Protein AF-A0A7X3UXI2-F1 (afdb_monomer)

Solvent-accessible surface area (backbone atoms only — not comparable to full-atom values): 13751 Å² total; per-residue (Å²): 138,83,83,78,77,75,80,80,61,87,69,58,57,60,60,49,36,47,66,56,34,46,65,53,50,50,50,55,56,52,50,47,54,62,58,50,69,76,72,61,100,66,85,92,47,71,69,58,54,51,34,55,50,35,48,48,46,23,64,46,46,31,59,48,27,19,36,46,11,31,36,38,27,70,73,56,35,98,37,77,65,29,51,54,50,36,50,52,52,17,49,56,51,17,52,49,20,28,44,26,52,40,45,49,29,27,51,45,49,43,54,58,44,56,75,62,46,79,86,37,50,57,51,39,70,54,47,48,70,23,63,69,18,42,50,51,40,40,53,48,27,71,77,51,66,54,101,58,70,40,86,50,63,71,44,54,69,23,44,48,61,34,49,45,42,19,65,60,37,32,45,56,35,47,22,52,46,7,37,50,27,9,52,43,16,29,50,52,37,60,67,38,66,87,47,56,74,69,58,32,52,52,53,54,47,49,54,52,51,51,50,48,51,50,31,53,52,34,36,61,73,39,32,26,60,61,47,32,75,74,74,63,44,80,46,62,8,56,55,16,28,50,57,28,53,52,51,64,49,53,52,40,52,53,50,50,50,54,42,51,46,72,75,77,106

Secondary structure (DSSP, 8-state):
---------TTHHHHHHHHHHHHHHHHHHHHHHHHHHTT------HHHHHHHHHHHHHHHHHHHHHHHHHHHHHHH-SSHHHHHHHHHHHHHHHHHHHHIIIIIHHHHHHHHHHTTGGGGTGGGTT-SSSHHHHHHHHHHHHHS--SS----TT-GGG--HHHHHHHHHHHHHHHHHHHHHHHHHHHHHHHTTTS-HHHHHHHHHHHHHHHHHHHHHHHHHH-SHHHHHHH-----HHHHHHGGGHHHHHHHHHHHHHHHHHHH-

Radius of gyration: 21.51 Å; Cα contacts (8 Å, |Δi|>4): 328; chains: 1; bounding box: 57×40×70 Å

Mean predicted aligned error: 7.29 Å

pLDDT: mean 85.07, std 14.16, range [36.97, 97.88]

Foldseek 3Di:
DDPPPPDDDPVPLVVQLCVLLVVLCCCQVVVVVVVVVVPDPDDDDPLVVVLVVLLSLLQSLLLSLLSVLLSLCVPVNPDPVSVVVSLVSLLVSLVSSLCSLQPVNQVSVQVVLVVVPPQCCQLQVLHGNHLNSLVSLLVQCVVPPDPAADPDSSHSNRHDSQLSLLSNQQSVLSSVSSSLSSNLSNLLNQLLVPPDPVVSSVSSCCLSVVLSVQLVVQLVVLRQVVCCVVPNDGHRSNCSRNVSVVSSVVSSVVSVVSSVVVVPD

Structure (mmCIF, N/CA/C/O backbone):
data_AF-A0A7X3UXI2-F1
#
_entry.id   AF-A0A7X3UXI2-F1
#
loop_
_atom_site.group_PDB
_atom_site.id
_atom_site.type_symbol
_atom_site.label_atom_id
_atom_site.label_alt_id
_atom_site.label_comp_id
_atom_site.label_asym_id
_atom_site.label_entity_id
_atom_site.label_seq_id
_atom_site.pdbx_PDB_ins_code
_atom_site.Cartn_x
_atom_site.Cartn_y
_atom_site.Cartn_z
_atom_site.occupancy
_atom_site.B_iso_or_equiv
_atom_site.auth_seq_id
_atom_site.auth_comp_id
_atom_site.auth_asym_id
_atom_site.auth_atom_id
_atom_site.pdbx_PDB_model_num
ATOM 1 N N . MET A 1 1 ? -21.577 16.225 40.337 1.00 40.44 1 MET A N 1
ATOM 2 C CA . MET A 1 1 ? -20.901 15.543 39.210 1.00 40.44 1 MET A CA 1
ATOM 3 C C . MET A 1 1 ? -19.834 16.469 38.650 1.00 40.44 1 MET A C 1
ATOM 5 O O . MET A 1 1 ? -20.157 17.416 37.950 1.00 40.44 1 MET A O 1
ATOM 9 N N . THR A 1 2 ? -18.577 16.261 39.030 1.00 36.97 2 THR A N 1
ATOM 10 C CA . THR A 1 2 ? -17.432 17.080 38.613 1.00 36.97 2 THR A CA 1
ATOM 11 C C . THR A 1 2 ? -16.745 16.420 37.423 1.00 36.97 2 THR A C 1
ATOM 13 O O . THR A 1 2 ? -16.020 15.435 37.559 1.00 36.97 2 THR A O 1
ATOM 16 N N . THR A 1 3 ? -16.989 16.958 36.231 1.00 44.91 3 THR A N 1
ATOM 17 C CA . THR A 1 3 ? -16.287 16.609 34.994 1.00 44.91 3 THR A CA 1
ATOM 18 C C . THR A 1 3 ? -14.834 17.05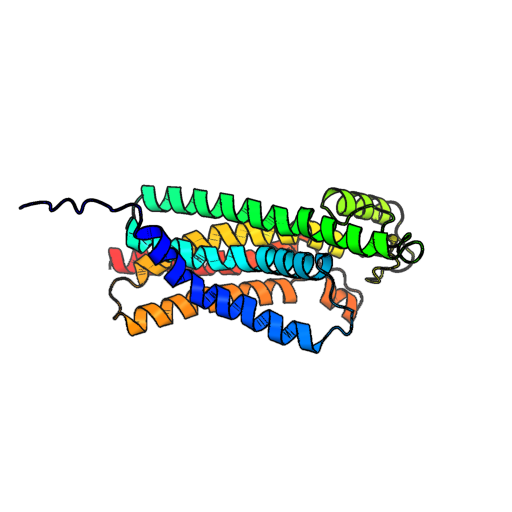7 35.127 1.00 44.91 3 THR A C 1
ATOM 20 O O . THR A 1 3 ? -14.477 18.204 34.868 1.00 44.91 3 THR A O 1
ATOM 23 N N . THR A 1 4 ? -13.972 16.152 35.581 1.00 44.91 4 THR A N 1
ATOM 24 C CA . THR A 1 4 ? -12.526 16.364 35.622 1.00 44.91 4 THR A CA 1
ATOM 25 C C . THR A 1 4 ? -12.009 16.440 34.186 1.00 44.91 4 THR A C 1
ATOM 27 O O . THR A 1 4 ? -11.717 15.431 33.544 1.00 44.91 4 THR A O 1
ATOM 30 N N . GLN A 1 5 ? -11.903 17.661 33.656 1.00 44.12 5 GLN A N 1
ATOM 31 C CA . GLN A 1 5 ? -11.180 17.941 32.421 1.00 44.12 5 GLN A CA 1
ATOM 32 C C . GLN A 1 5 ? -9.706 17.571 32.624 1.00 44.12 5 GLN A C 1
ATOM 34 O O . GLN A 1 5 ? -8.906 18.354 33.138 1.00 44.12 5 GLN A O 1
ATOM 39 N N . ARG A 1 6 ? -9.322 16.357 32.214 1.00 52.47 6 ARG A N 1
ATOM 40 C CA . ARG A 1 6 ? -7.911 15.995 32.051 1.00 52.47 6 ARG A CA 1
ATOM 41 C C . ARG A 1 6 ? -7.298 16.944 31.023 1.00 52.47 6 ARG A C 1
ATOM 43 O O . ARG A 1 6 ? -7.523 16.794 29.825 1.00 52.47 6 ARG A O 1
ATOM 50 N N . ARG A 1 7 ? -6.520 17.922 31.499 1.00 47.88 7 ARG A N 1
ATOM 51 C CA . ARG A 1 7 ? -5.650 18.751 30.657 1.00 47.88 7 ARG A CA 1
ATOM 52 C C . ARG A 1 7 ? -4.717 17.834 29.866 1.00 47.88 7 ARG A C 1
ATOM 54 O O . ARG A 1 7 ? -3.866 17.145 30.427 1.00 47.88 7 ARG A O 1
ATOM 61 N N . TRP A 1 8 ? -4.913 17.822 28.555 1.00 49.31 8 TRP A N 1
ATOM 62 C CA . TRP A 1 8 ? -4.122 17.069 27.593 1.00 49.31 8 TRP A CA 1
ATOM 63 C C . TRP A 1 8 ? -2.711 17.654 27.521 1.00 49.31 8 TRP A C 1
ATOM 65 O O . TRP A 1 8 ? -2.537 18.773 27.049 1.00 49.31 8 TRP A O 1
ATOM 75 N N . LYS A 1 9 ? -1.692 16.914 27.980 1.00 49.62 9 LYS A N 1
ATOM 76 C CA . LYS A 1 9 ? -0.294 17.281 27.713 1.00 49.62 9 LYS A CA 1
ATOM 77 C C . LYS A 1 9 ? 0.070 16.826 26.288 1.00 49.62 9 LYS A C 1
ATOM 79 O O . LYS A 1 9 ? 0.117 15.616 26.051 1.00 49.62 9 LYS A O 1
ATOM 84 N N . PRO A 1 10 ? 0.370 17.746 25.352 1.00 52.03 10 PRO A N 1
ATOM 85 C CA . PRO A 1 10 ? 0.654 17.434 23.947 1.00 52.03 10 PRO A CA 1
ATOM 86 C C . PRO A 1 10 ? 1.944 16.626 23.724 1.00 52.03 10 PRO A C 1
ATOM 88 O O . PRO A 1 10 ? 2.218 16.229 22.605 1.00 52.03 10 PRO A O 1
ATOM 91 N N . VAL A 1 11 ? 2.724 16.320 24.761 1.00 52.66 11 VAL A N 1
ATOM 92 C CA . VAL A 1 11 ? 3.953 15.509 24.646 1.00 52.66 11 VAL A CA 1
ATOM 93 C C . VAL A 1 11 ? 3.677 14.007 24.865 1.00 52.66 11 VAL A C 1
ATOM 95 O O . VAL A 1 11 ? 4.443 13.149 24.438 1.00 52.66 11 VAL A O 1
ATOM 98 N N . GLY A 1 12 ? 2.543 13.647 25.482 1.00 55.97 12 GLY A N 1
ATOM 99 C CA . GLY A 1 12 ? 2.255 12.257 25.865 1.00 55.97 12 GLY A CA 1
ATOM 100 C C . GLY A 1 12 ? 1.779 11.341 24.729 1.00 55.97 12 GLY A C 1
ATOM 101 O O . GLY A 1 12 ? 1.965 10.125 24.808 1.00 55.97 12 GLY A O 1
ATOM 102 N N . TRP A 1 13 ? 1.170 11.896 23.674 1.00 57.41 13 TRP A N 1
ATOM 103 C CA . TRP A 1 13 ? 0.584 11.100 22.586 1.00 57.41 13 TRP A CA 1
ATOM 104 C C . TRP A 1 13 ? 1.657 10.541 21.648 1.00 57.41 13 TRP A C 1
ATOM 106 O O . TRP A 1 13 ? 1.612 9.355 21.331 1.00 57.41 13 TRP A O 1
ATOM 116 N N . ALA A 1 14 ? 2.670 11.340 21.302 1.00 58.56 14 ALA A N 1
ATOM 117 C CA . ALA A 1 14 ? 3.776 10.908 20.452 1.00 58.56 14 ALA A CA 1
ATOM 118 C C . ALA A 1 14 ? 4.519 9.706 21.064 1.00 58.56 14 ALA A C 1
ATOM 120 O O . ALA A 1 14 ? 4.732 8.700 20.393 1.00 58.56 14 ALA A O 1
ATOM 121 N N . GLY A 1 15 ? 4.800 9.740 22.372 1.00 59.47 15 GLY A N 1
ATOM 122 C CA . GLY A 1 15 ? 5.430 8.620 23.082 1.00 59.47 15 GLY A CA 1
ATOM 123 C C . GLY A 1 15 ? 4.537 7.380 23.246 1.00 59.47 15 GLY A C 1
ATOM 124 O O . GLY A 1 15 ? 5.040 6.272 23.439 1.00 59.47 15 GLY A O 1
ATOM 125 N N . ALA A 1 16 ? 3.210 7.523 23.187 1.00 63.00 16 ALA A N 1
ATOM 126 C CA . ALA A 1 16 ? 2.284 6.389 23.172 1.00 63.00 16 ALA A CA 1
ATOM 127 C C . ALA A 1 16 ? 2.197 5.749 21.777 1.00 63.00 16 ALA A C 1
ATOM 129 O O . ALA A 1 16 ? 2.237 4.523 21.678 1.00 63.00 16 ALA A O 1
ATOM 130 N N . CYS A 1 17 ? 2.149 6.568 20.720 1.00 61.38 17 CYS A N 1
ATOM 131 C CA . CYS A 1 17 ? 2.245 6.116 19.333 1.00 61.38 17 CYS A CA 1
ATOM 132 C C . CYS A 1 17 ? 3.576 5.398 19.095 1.00 61.38 17 CYS A C 1
ATOM 134 O O . CYS A 1 17 ? 3.578 4.259 18.643 1.00 61.38 17 CYS A O 1
ATOM 136 N N . PHE A 1 18 ? 4.696 5.999 19.504 1.00 68.50 18 PHE A N 1
ATOM 137 C CA . PHE A 1 18 ? 6.023 5.406 19.346 1.00 68.50 18 PHE A CA 1
ATOM 138 C C . PHE A 1 18 ? 6.132 4.043 20.037 1.00 68.50 18 PHE A C 1
ATOM 140 O O . PHE A 1 18 ? 6.547 3.076 19.415 1.00 68.50 18 PHE A O 1
ATOM 147 N N . ARG A 1 19 ? 5.671 3.905 21.289 1.00 70.38 19 ARG A N 1
ATOM 148 C CA . ARG A 1 19 ? 5.674 2.605 21.991 1.00 70.38 19 ARG A CA 1
ATOM 149 C C . ARG A 1 19 ? 4.776 1.549 21.342 1.00 70.38 19 ARG A C 1
ATOM 151 O O . ARG A 1 19 ? 5.053 0.361 21.479 1.00 70.38 19 ARG A O 1
ATOM 158 N N . ALA A 1 20 ? 3.700 1.961 20.674 1.00 63.41 20 ALA A N 1
ATOM 159 C CA . ALA A 1 20 ? 2.826 1.052 19.939 1.00 63.41 20 ALA A CA 1
ATOM 160 C C . ALA A 1 20 ? 3.436 0.617 18.599 1.00 63.41 20 ALA A C 1
ATOM 162 O O . ALA A 1 20 ? 3.202 -0.512 18.184 1.00 63.41 20 ALA A O 1
ATOM 163 N N . VAL A 1 21 ? 4.217 1.494 17.964 1.00 67.31 21 VAL A N 1
ATOM 164 C CA . VAL A 1 21 ? 4.852 1.316 16.648 1.00 67.31 21 VAL A CA 1
ATOM 165 C C . VAL A 1 21 ? 6.216 0.619 16.756 1.00 67.31 21 VAL A C 1
ATOM 167 O O . VAL A 1 21 ? 6.563 -0.178 15.894 1.00 67.31 21 VAL A O 1
ATOM 170 N N . ALA A 1 22 ? 6.974 0.843 17.832 1.00 72.75 22 ALA A N 1
ATOM 171 C CA . ALA A 1 22 ? 8.336 0.330 18.009 1.00 72.75 22 ALA A CA 1
ATOM 172 C C . ALA A 1 22 ? 8.472 -1.202 17.874 1.00 72.75 22 ALA A C 1
ATOM 174 O O . ALA A 1 22 ? 9.408 -1.636 17.209 1.00 72.75 22 ALA A O 1
ATOM 175 N N . PRO A 1 23 ? 7.558 -2.043 1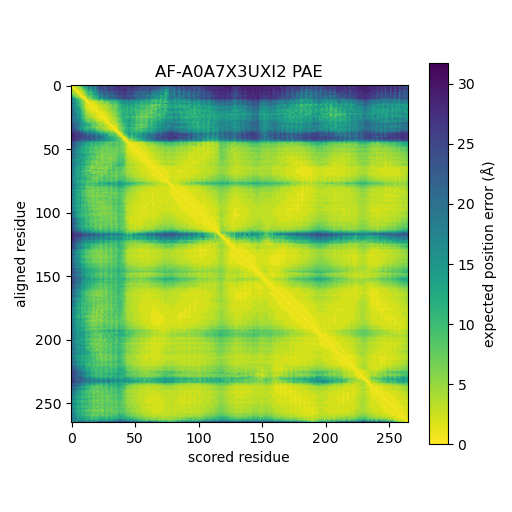8.408 1.00 68.19 23 PRO A N 1
ATOM 176 C CA . PRO A 1 23 ? 7.626 -3.488 18.186 1.00 68.19 23 PRO A CA 1
ATOM 177 C C . PRO A 1 23 ? 7.466 -3.875 16.711 1.00 68.19 23 PRO A C 1
ATOM 179 O O . PRO A 1 23 ? 8.069 -4.844 16.270 1.00 68.19 23 PRO A O 1
ATOM 182 N N . TRP A 1 24 ? 6.675 -3.111 15.954 1.00 65.75 24 TRP A N 1
ATOM 183 C CA . TRP A 1 24 ? 6.463 -3.336 14.523 1.00 65.75 24 TRP A CA 1
ATOM 184 C C . TRP A 1 24 ? 7.664 -2.889 13.709 1.00 65.75 24 TRP A C 1
ATOM 186 O O . TRP A 1 24 ? 8.103 -3.626 12.838 1.00 65.75 24 TRP A O 1
ATOM 196 N N . LEU A 1 25 ? 8.231 -1.725 14.037 1.00 69.88 25 LEU A N 1
ATOM 197 C CA . LEU A 1 25 ? 9.481 -1.260 13.441 1.00 69.88 25 LEU A CA 1
ATOM 198 C C . LEU A 1 25 ? 10.607 -2.269 13.672 1.00 69.88 25 LEU A C 1
ATOM 200 O O . LEU A 1 25 ? 11.274 -2.647 12.721 1.00 69.88 25 LEU A O 1
ATOM 204 N N . LEU A 1 26 ? 10.787 -2.757 14.903 1.00 69.56 26 LEU A N 1
ATOM 205 C CA . LEU A 1 26 ? 11.817 -3.753 15.214 1.00 69.56 26 LEU A CA 1
ATOM 206 C C . LEU A 1 26 ? 11.608 -5.068 14.457 1.00 69.56 26 LEU A C 1
ATOM 208 O O . LEU A 1 26 ? 12.575 -5.635 13.963 1.00 69.56 26 LEU A O 1
ATOM 212 N N . LEU A 1 27 ? 10.366 -5.542 14.347 1.00 65.88 27 LEU A N 1
ATOM 213 C CA . LEU A 1 27 ? 10.060 -6.791 13.649 1.00 65.88 27 LEU A CA 1
ATOM 214 C C . LEU A 1 27 ? 10.267 -6.660 12.135 1.00 65.88 27 LEU A C 1
ATOM 216 O O . LEU A 1 27 ? 10.853 -7.547 11.522 1.00 65.88 27 LEU A O 1
ATOM 220 N N . LEU A 1 28 ? 9.826 -5.550 11.544 1.00 66.00 28 LEU A N 1
ATOM 221 C CA . LEU A 1 28 ? 9.878 -5.338 10.099 1.00 66.00 28 LEU A CA 1
ATOM 222 C C . LEU A 1 28 ? 11.284 -4.941 9.625 1.00 66.00 28 LEU A C 1
ATOM 224 O O . LEU A 1 28 ? 11.803 -5.552 8.695 1.00 66.00 28 LEU A O 1
ATOM 228 N N . VAL A 1 29 ? 11.939 -3.999 10.311 1.00 65.88 29 VAL A N 1
ATOM 229 C CA . VAL A 1 29 ? 13.312 -3.571 9.989 1.00 65.88 29 VAL A CA 1
ATOM 230 C C . VAL A 1 29 ? 14.320 -4.655 10.381 1.00 65.88 29 VAL A C 1
ATOM 232 O O . VAL A 1 29 ? 15.190 -5.012 9.592 1.00 65.88 29 VAL A O 1
ATOM 235 N N . GLY A 1 30 ? 14.189 -5.237 11.579 1.00 60.81 30 GLY A N 1
ATOM 236 C CA . GLY A 1 30 ? 15.092 -6.293 12.046 1.00 60.81 30 GLY A CA 1
ATOM 237 C C . GLY A 1 30 ? 14.965 -7.587 11.239 1.00 60.81 30 GLY A C 1
ATOM 238 O O . GLY A 1 30 ? 15.977 -8.194 10.896 1.00 60.81 30 GLY A O 1
ATOM 239 N N . GLY A 1 31 ? 13.739 -7.987 10.881 1.00 60.28 31 GLY A N 1
ATOM 240 C CA . GLY A 1 31 ? 13.491 -9.184 10.075 1.00 60.28 31 GLY A CA 1
ATOM 241 C C . GLY A 1 31 ? 14.071 -9.089 8.660 1.00 60.28 31 GLY A C 1
ATOM 242 O O . GLY A 1 31 ? 14.706 -10.038 8.198 1.00 60.28 31 GLY A O 1
ATOM 243 N N . LYS A 1 32 ? 13.925 -7.938 7.984 1.00 62.44 32 LYS A N 1
ATOM 244 C CA . LYS A 1 32 ? 14.454 -7.741 6.623 1.00 62.44 32 LYS A CA 1
ATOM 245 C C . LYS A 1 32 ? 15.981 -7.642 6.581 1.00 62.44 32 LYS A C 1
ATOM 247 O O . LYS A 1 32 ? 16.577 -8.220 5.675 1.00 62.44 32 LYS A O 1
ATOM 252 N N . VAL A 1 33 ? 16.643 -7.006 7.552 1.00 59.47 33 VAL A N 1
ATOM 253 C CA . VAL A 1 33 ? 18.123 -6.975 7.607 1.00 59.47 33 VAL A CA 1
ATOM 254 C C . VAL A 1 33 ? 18.713 -8.388 7.693 1.00 59.47 33 VAL A C 1
ATOM 256 O O . VAL A 1 33 ? 19.660 -8.700 6.973 1.00 59.47 33 VAL A O 1
ATOM 259 N N . ILE A 1 34 ? 18.120 -9.268 8.507 1.00 58.62 34 ILE A N 1
ATOM 260 C CA . ILE A 1 34 ? 18.553 -10.671 8.620 1.00 58.62 34 ILE A CA 1
ATOM 261 C C . ILE A 1 34 ? 18.358 -11.409 7.288 1.00 58.62 34 ILE A C 1
ATOM 263 O O . ILE A 1 34 ? 19.243 -12.138 6.851 1.00 58.62 34 ILE A O 1
ATOM 267 N N . LEU A 1 35 ? 17.225 -11.193 6.614 1.00 55.47 35 LEU A N 1
ATOM 268 C CA . LEU A 1 35 ? 16.927 -11.830 5.328 1.00 55.47 35 LEU A CA 1
ATOM 269 C C . LEU A 1 35 ? 17.802 -11.303 4.179 1.00 55.47 35 LEU A C 1
ATOM 271 O O . LEU A 1 35 ? 18.208 -12.078 3.323 1.00 55.47 35 LEU A O 1
ATOM 275 N N . THR A 1 36 ? 18.123 -10.010 4.144 1.00 56.09 36 THR A N 1
ATOM 276 C CA . THR A 1 36 ? 18.854 -9.385 3.023 1.00 56.09 36 THR A CA 1
ATOM 277 C C . THR A 1 36 ? 20.365 -9.580 3.095 1.00 56.09 36 THR A C 1
ATOM 279 O O . THR A 1 36 ? 21.001 -9.718 2.047 1.00 56.09 36 THR A O 1
ATOM 282 N N . GLN A 1 37 ? 20.953 -9.668 4.296 1.00 53.19 37 GLN A N 1
ATOM 283 C CA . GLN A 1 37 ? 22.384 -9.970 4.442 1.00 53.19 37 GLN A CA 1
ATOM 284 C C . GLN A 1 37 ? 22.760 -11.371 3.949 1.00 53.19 37 GLN A C 1
ATOM 286 O O . GLN A 1 37 ? 23.896 -11.586 3.538 1.00 53.19 37 GLN A O 1
ATOM 291 N N . VAL A 1 38 ? 21.811 -12.307 3.928 1.00 51.94 38 VAL A N 1
ATOM 292 C CA . VAL A 1 38 ? 22.062 -13.681 3.476 1.00 51.94 38 VAL A CA 1
ATOM 293 C C . VAL A 1 38 ? 22.125 -13.788 1.937 1.00 51.94 38 VAL A C 1
ATOM 295 O O . VAL A 1 38 ? 22.660 -14.768 1.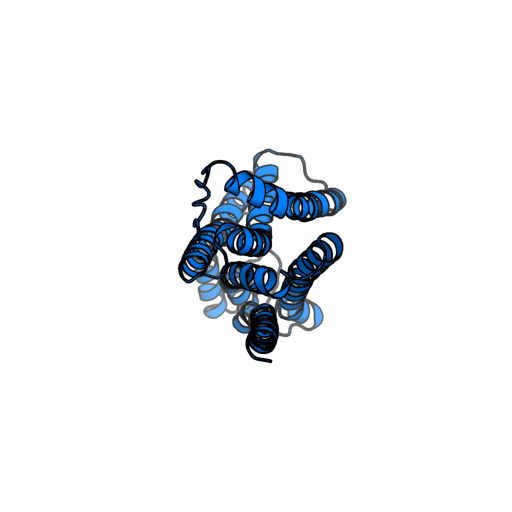430 1.00 51.94 38 VAL A O 1
ATOM 298 N N . TRP A 1 39 ? 21.650 -12.788 1.174 1.00 47.50 39 TRP A N 1
ATOM 299 C CA . TRP A 1 39 ? 21.343 -12.974 -0.259 1.00 47.50 39 TRP A CA 1
ATOM 300 C C . TRP A 1 39 ? 22.086 -12.079 -1.269 1.00 47.50 39 TRP A C 1
ATOM 302 O O . TRP A 1 39 ? 21.930 -12.312 -2.465 1.00 47.50 39 TRP A O 1
ATOM 312 N N . THR A 1 40 ? 22.907 -11.086 -0.881 1.00 49.22 40 THR A N 1
ATOM 313 C CA . THR A 1 40 ? 23.615 -10.251 -1.890 1.00 49.22 40 THR A CA 1
ATOM 314 C C . THR A 1 40 ? 25.092 -9.935 -1.576 1.00 49.22 40 THR A C 1
ATOM 316 O O . THR A 1 40 ? 25.369 -9.130 -0.686 1.00 49.22 40 THR A O 1
ATOM 319 N N . PRO A 1 41 ? 26.061 -10.456 -2.362 1.00 48.31 41 PRO A N 1
ATOM 320 C CA . PRO A 1 41 ? 27.499 -10.225 -2.184 1.00 48.31 41 PRO A CA 1
ATOM 321 C C . PRO A 1 41 ? 27.976 -8.968 -2.936 1.00 48.31 41 PRO A C 1
ATOM 323 O O . PRO A 1 41 ? 28.872 -9.017 -3.771 1.00 48.31 41 PRO A O 1
ATOM 326 N N . LEU A 1 42 ? 27.341 -7.823 -2.697 1.00 53.06 42 LEU A N 1
ATOM 327 C CA . LEU A 1 42 ? 27.713 -6.552 -3.335 1.00 53.06 42 LEU A CA 1
ATOM 328 C C . LEU A 1 42 ? 28.326 -5.609 -2.288 1.00 53.06 42 LEU A C 1
ATOM 330 O O . LEU A 1 42 ? 27.864 -5.578 -1.145 1.00 53.06 42 LEU A O 1
ATOM 334 N N . ALA A 1 43 ? 29.331 -4.822 -2.681 1.00 58.44 43 ALA A N 1
ATOM 335 C CA . ALA A 1 43 ? 30.057 -3.915 -1.790 1.00 58.44 43 ALA A CA 1
ATOM 336 C C . ALA A 1 43 ? 29.124 -2.893 -1.091 1.00 58.44 43 ALA A C 1
ATOM 338 O O . ALA A 1 43 ? 28.165 -2.405 -1.707 1.00 58.44 43 ALA A O 1
ATOM 339 N N . PRO A 1 44 ? 29.369 -2.563 0.190 1.00 64.12 44 PRO A N 1
ATOM 340 C CA . PRO A 1 44 ? 28.570 -1.586 0.922 1.00 64.12 44 PRO A CA 1
ATOM 341 C C . PRO A 1 44 ? 28.843 -0.163 0.406 1.00 64.12 44 PRO A C 1
ATOM 343 O O . PRO A 1 44 ? 29.984 0.290 0.382 1.00 64.12 44 PRO A O 1
ATOM 346 N N . SER A 1 45 ? 27.793 0.564 0.014 1.00 78.25 45 SER A N 1
ATOM 347 C CA . SER A 1 45 ? 27.852 1.997 -0.309 1.00 78.25 45 SER A CA 1
ATOM 348 C C . SER A 1 45 ? 26.691 2.738 0.356 1.00 78.25 45 SER A C 1
ATOM 350 O O . SER A 1 45 ? 25.616 2.164 0.554 1.00 78.25 45 SER A O 1
ATOM 352 N N . LEU A 1 46 ? 26.887 4.019 0.694 1.00 78.94 46 LEU A N 1
ATOM 353 C CA . LEU A 1 46 ? 25.856 4.842 1.344 1.00 78.94 46 LEU A CA 1
ATOM 354 C C . LEU A 1 46 ? 24.569 4.901 0.509 1.00 78.94 46 LEU A C 1
ATOM 356 O O . LEU A 1 46 ? 23.477 4.741 1.044 1.00 78.94 46 LEU A O 1
ATOM 360 N N . THR A 1 47 ? 24.691 5.066 -0.809 1.00 78.75 47 THR A N 1
ATOM 361 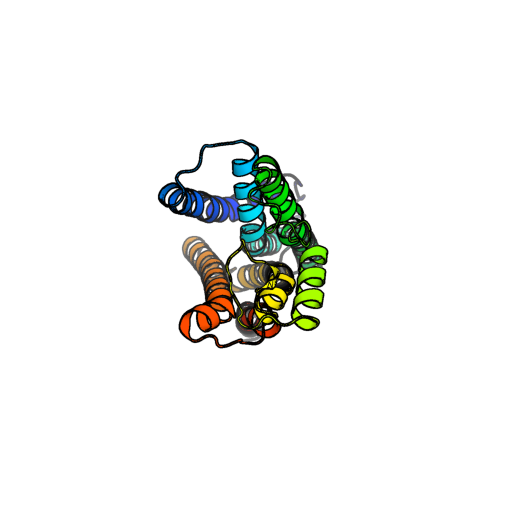C CA . THR A 1 47 ? 23.549 5.117 -1.734 1.00 78.75 47 THR A CA 1
ATOM 362 C C . THR A 1 47 ? 22.736 3.827 -1.715 1.00 78.75 47 THR A C 1
ATOM 364 O O . THR A 1 47 ? 21.510 3.870 -1.735 1.00 78.75 47 THR A O 1
ATOM 367 N N . ARG A 1 48 ? 23.401 2.671 -1.620 1.00 74.69 48 ARG A N 1
ATOM 368 C CA . ARG A 1 48 ? 22.726 1.373 -1.540 1.00 74.69 48 ARG A CA 1
ATOM 369 C C . ARG A 1 48 ? 22.036 1.163 -0.196 1.00 74.69 48 ARG A C 1
ATOM 371 O O . ARG A 1 48 ? 20.942 0.614 -0.154 1.00 74.69 48 ARG A O 1
ATOM 378 N N . TRP A 1 49 ? 22.657 1.617 0.889 1.00 78.31 49 TRP A N 1
ATOM 379 C CA . TRP A 1 49 ? 22.035 1.606 2.211 1.00 78.31 49 TRP A CA 1
ATOM 380 C C . TRP A 1 49 ? 20.781 2.493 2.248 1.00 78.31 49 TRP A C 1
ATOM 382 O O . TRP A 1 49 ? 19.744 2.069 2.749 1.00 78.31 49 TRP A O 1
ATOM 392 N N . LEU A 1 50 ? 20.844 3.682 1.638 1.00 79.44 50 LEU A N 1
ATOM 393 C CA . LEU A 1 50 ? 19.688 4.569 1.486 1.00 79.44 50 LEU A CA 1
ATOM 394 C C . LEU A 1 50 ? 18.580 3.938 0.636 1.00 79.44 50 LEU A C 1
ATOM 396 O O . LEU A 1 50 ? 17.424 4.012 1.034 1.00 79.44 50 LEU A O 1
ATOM 400 N N . TRP A 1 51 ? 18.918 3.301 -0.489 1.00 81.62 51 TRP A N 1
ATOM 401 C CA . TRP A 1 51 ? 17.947 2.583 -1.324 1.00 81.62 51 TRP A CA 1
ATOM 402 C C . TRP A 1 51 ? 17.190 1.517 -0.521 1.00 81.62 51 TRP A C 1
ATOM 404 O O . TRP A 1 51 ? 15.964 1.543 -0.491 1.00 81.62 51 TRP A O 1
ATOM 414 N N . LEU A 1 52 ? 17.912 0.665 0.223 1.00 79.00 52 LEU A N 1
ATOM 415 C CA . LEU A 1 52 ? 17.309 -0.368 1.076 1.00 79.00 52 LEU A CA 1
ATOM 416 C C . LEU A 1 52 ? 16.351 0.221 2.117 1.00 79.00 52 LEU A C 1
ATOM 418 O O . LEU A 1 52 ? 15.264 -0.310 2.315 1.00 79.00 52 LEU A O 1
ATOM 422 N N . ILE A 1 53 ? 16.728 1.332 2.756 1.00 81.94 53 ILE A N 1
ATOM 423 C CA . ILE A 1 53 ? 15.870 1.996 3.746 1.00 81.94 53 ILE A CA 1
ATOM 424 C C . ILE A 1 53 ? 14.628 2.596 3.113 1.00 81.94 53 ILE A C 1
ATOM 426 O O . ILE A 1 53 ? 13.565 2.552 3.724 1.00 81.94 53 ILE A O 1
ATOM 430 N N . VAL A 1 54 ? 14.752 3.210 1.938 1.00 86.06 54 VAL A N 1
ATOM 431 C CA . VAL A 1 54 ? 13.605 3.816 1.259 1.00 86.06 54 VAL A CA 1
ATOM 432 C C . VAL A 1 54 ? 12.617 2.731 0.842 1.00 86.06 54 VAL A C 1
ATOM 434 O O . VAL A 1 54 ? 11.436 2.878 1.146 1.00 86.06 54 VAL A O 1
ATOM 437 N N . ASP A 1 55 ? 13.101 1.640 0.247 1.00 82.88 55 ASP A N 1
ATOM 438 C CA . ASP A 1 55 ? 12.310 0.453 -0.099 1.00 82.88 55 ASP A CA 1
ATOM 439 C C . ASP A 1 55 ? 11.630 -0.159 1.148 1.00 82.88 55 ASP A C 1
ATOM 441 O O . ASP A 1 55 ? 10.416 -0.367 1.193 1.00 82.88 55 ASP A O 1
ATOM 445 N N . ASP A 1 56 ? 12.385 -0.339 2.238 1.00 82.88 56 ASP A N 1
ATOM 446 C CA . ASP A 1 56 ? 11.848 -0.777 3.533 1.00 82.88 56 ASP A CA 1
ATOM 447 C C . ASP A 1 56 ? 10.743 0.137 4.055 1.00 82.88 56 ASP A C 1
ATOM 449 O O . ASP A 1 56 ? 9.684 -0.316 4.491 1.00 82.88 56 ASP A O 1
ATOM 453 N N . LEU A 1 57 ? 10.994 1.442 4.051 1.00 85.50 57 LEU A N 1
ATOM 454 C CA . LEU A 1 57 ? 10.087 2.420 4.622 1.00 85.50 57 LEU A CA 1
ATOM 455 C C . LEU A 1 57 ? 8.807 2.527 3.789 1.00 85.50 57 LEU A C 1
ATOM 457 O O . LEU A 1 57 ? 7.717 2.588 4.364 1.00 85.50 57 LEU A O 1
ATOM 461 N N . ALA A 1 58 ? 8.932 2.502 2.461 1.00 87.00 58 ALA A N 1
ATOM 462 C CA . ALA A 1 58 ? 7.817 2.457 1.526 1.00 87.00 58 ALA A CA 1
ATOM 463 C C . ALA A 1 58 ? 6.879 1.287 1.844 1.00 87.00 58 ALA A C 1
ATOM 465 O O . ALA A 1 58 ? 5.675 1.505 2.019 1.00 87.00 58 ALA A O 1
ATOM 466 N N . LEU A 1 59 ? 7.443 0.089 2.031 1.00 85.12 59 LEU A N 1
ATOM 467 C CA . LEU A 1 59 ? 6.699 -1.124 2.355 1.00 85.12 59 LEU A CA 1
ATOM 468 C C . LEU A 1 59 ? 6.093 -1.089 3.763 1.00 85.12 59 LEU A C 1
ATOM 470 O O . LEU A 1 59 ? 4.945 -1.476 3.949 1.00 85.12 59 LEU A O 1
ATOM 474 N N . VAL A 1 60 ? 6.843 -0.644 4.772 1.00 86.56 60 VAL A N 1
ATOM 475 C CA . VAL A 1 60 ? 6.470 -0.785 6.191 1.00 86.56 60 VAL A CA 1
ATOM 476 C C . VAL A 1 60 ? 5.434 0.243 6.652 1.00 86.56 60 VAL A C 1
ATOM 478 O O . VAL A 1 60 ? 4.567 -0.082 7.471 1.00 86.56 60 VAL A O 1
ATOM 481 N N . LEU A 1 61 ? 5.489 1.478 6.146 1.00 88.81 61 LEU A N 1
ATOM 482 C CA . LEU A 1 61 ? 4.627 2.582 6.591 1.00 88.81 61 LEU A CA 1
ATOM 483 C C . LEU A 1 61 ? 3.114 2.246 6.585 1.00 88.81 61 LEU A C 1
ATOM 485 O O . LEU A 1 61 ? 2.455 2.490 7.605 1.00 88.81 61 LEU A O 1
ATOM 489 N N . PRO A 1 62 ? 2.550 1.631 5.527 1.00 86.75 62 PRO A N 1
ATOM 490 C CA . PRO A 1 62 ? 1.148 1.204 5.480 1.00 86.75 62 PRO A CA 1
ATOM 491 C C . PRO A 1 62 ? 0.736 0.224 6.590 1.00 86.75 62 PRO A C 1
ATOM 493 O O . PRO A 1 62 ? -0.417 0.220 7.025 1.00 86.75 62 PRO A O 1
ATOM 496 N N . PHE A 1 63 ? 1.664 -0.585 7.105 1.00 85.94 63 PHE A N 1
ATOM 497 C CA . PHE A 1 63 ? 1.400 -1.509 8.215 1.00 85.94 63 PHE A CA 1
ATOM 498 C C . PHE A 1 63 ? 1.439 -0.796 9.569 1.00 85.94 63 PHE A C 1
ATOM 500 O O . PHE A 1 63 ? 0.616 -1.066 10.448 1.00 85.94 63 PHE A O 1
ATOM 507 N N . LEU A 1 64 ? 2.340 0.178 9.733 1.00 89.25 64 LEU A N 1
ATOM 508 C CA . LEU A 1 64 ? 2.433 0.976 10.962 1.00 89.25 64 LEU A CA 1
ATOM 509 C C . LEU A 1 64 ? 1.178 1.821 11.211 1.00 89.25 64 LEU A C 1
ATOM 511 O O . LEU A 1 64 ? 0.846 2.114 12.365 1.00 89.25 64 LEU A O 1
ATOM 515 N N . LEU A 1 65 ? 0.445 2.171 10.153 1.00 93.06 65 LEU A N 1
ATOM 516 C CA . LEU A 1 65 ? -0.811 2.910 10.244 1.00 93.06 65 LEU A CA 1
ATOM 517 C C . LEU A 1 65 ? -1.870 2.201 11.102 1.00 93.06 65 LEU A C 1
ATOM 519 O O . LEU A 1 65 ? -2.633 2.876 11.795 1.00 93.06 65 LEU A O 1
ATOM 523 N N . PHE A 1 66 ? -1.855 0.869 11.191 1.00 93.69 66 PHE A N 1
ATOM 524 C CA . PHE A 1 66 ? -2.709 0.140 12.133 1.00 93.69 66 PHE A CA 1
ATOM 525 C C . PHE A 1 66 ? -2.421 0.522 13.595 1.00 93.69 66 PHE A C 1
ATOM 527 O O . PHE A 1 66 ? -3.334 0.806 14.377 1.00 93.69 66 PHE A O 1
ATOM 534 N N . ALA A 1 67 ? -1.142 0.601 13.973 1.00 90.50 67 ALA A N 1
ATOM 535 C CA . ALA A 1 67 ? -0.736 1.024 15.312 1.00 90.50 67 ALA A CA 1
ATOM 536 C C . ALA A 1 67 ? -1.096 2.495 15.584 1.00 90.50 67 ALA A C 1
ATOM 538 O O . ALA A 1 67 ? -1.495 2.829 16.704 1.00 90.50 67 ALA A O 1
ATOM 539 N N . VAL A 1 68 ? -1.034 3.355 14.561 1.00 90.94 68 VAL A N 1
ATOM 540 C CA . VAL A 1 68 ? -1.532 4.739 14.641 1.00 90.94 68 VAL A CA 1
ATOM 541 C C . VAL A 1 68 ? -3.030 4.750 14.948 1.00 90.94 68 VAL A C 1
ATOM 543 O O . VAL A 1 68 ? -3.448 5.423 15.889 1.00 90.94 68 VAL A O 1
ATOM 546 N N . GLY A 1 69 ? -3.832 3.946 14.246 1.00 94.25 69 GLY A N 1
ATOM 547 C CA . GLY A 1 69 ? -5.267 3.807 14.507 1.00 94.25 69 GLY A CA 1
ATOM 548 C C . GLY A 1 69 ? -5.574 3.371 15.943 1.00 94.25 69 GLY A C 1
ATOM 549 O O . GLY A 1 69 ? -6.418 3.966 16.619 1.00 94.25 69 GLY A O 1
ATOM 550 N N . LEU A 1 70 ? -4.822 2.389 16.455 1.00 92.81 70 LEU A N 1
ATOM 551 C CA . LEU A 1 70 ? -4.931 1.941 17.847 1.00 92.81 70 LEU A CA 1
ATOM 552 C C . LEU A 1 70 ? -4.626 3.056 18.854 1.00 92.81 70 LEU A C 1
ATOM 554 O O . LEU A 1 70 ? -5.299 3.172 19.884 1.00 92.81 70 LEU A O 1
ATOM 558 N N . ALA A 1 71 ? -3.587 3.848 18.585 1.00 90.06 71 ALA A N 1
ATOM 559 C CA . ALA A 1 71 ? -3.187 4.954 19.440 1.00 90.06 71 ALA A CA 1
ATOM 560 C C . ALA A 1 71 ? -4.223 6.085 19.412 1.00 90.06 71 ALA A C 1
ATOM 562 O O . ALA A 1 71 ? -4.597 6.587 20.472 1.00 90.06 71 ALA A O 1
ATOM 563 N N . LEU A 1 72 ? -4.751 6.423 18.232 1.00 91.56 72 LEU A N 1
ATOM 564 C CA . LEU A 1 72 ? -5.809 7.419 18.075 1.00 91.56 72 LEU A CA 1
ATOM 565 C C . LEU A 1 72 ? -7.068 7.027 18.845 1.00 91.56 72 LEU A C 1
ATOM 567 O O . LEU A 1 72 ? -7.590 7.858 19.578 1.00 91.56 72 LEU A O 1
ATOM 571 N N . GLY A 1 73 ? -7.506 5.769 18.777 1.00 91.31 73 GLY A N 1
ATOM 572 C CA . GLY A 1 73 ? -8.662 5.318 19.556 1.00 91.31 73 GLY A CA 1
ATOM 573 C C . GLY A 1 73 ? -8.432 5.352 21.068 1.00 91.31 73 GLY A C 1
ATOM 574 O O . GLY A 1 73 ? -9.347 5.643 21.833 1.00 91.31 73 GLY A O 1
ATOM 575 N N . ARG A 1 74 ? -7.194 5.130 21.526 1.00 88.81 74 ARG A N 1
ATOM 576 C CA . ARG A 1 74 ? -6.835 5.262 22.948 1.00 88.81 74 ARG A CA 1
ATOM 577 C C . ARG A 1 74 ? -6.824 6.717 23.422 1.00 88.81 74 ARG A C 1
ATOM 579 O O . ARG A 1 74 ? -7.190 6.983 24.563 1.00 88.81 74 ARG A O 1
ATOM 586 N N . VAL A 1 75 ? -6.323 7.626 22.590 1.00 87.69 75 VAL A N 1
ATOM 587 C CA . VAL A 1 75 ? -6.125 9.042 22.929 1.00 87.69 75 VAL A CA 1
ATOM 588 C C . VAL A 1 75 ? -7.422 9.819 22.708 1.00 87.69 75 VAL A C 1
ATOM 590 O O . VAL A 1 75 ? -7.911 10.474 23.608 1.00 87.69 75 VAL A O 1
ATOM 593 N N . LEU A 1 76 ? -8.026 9.738 21.532 1.00 88.31 76 LEU A N 1
ATOM 594 C CA . LEU A 1 76 ? -9.168 10.570 21.145 1.00 88.31 76 LEU A CA 1
ATOM 595 C C . LEU A 1 76 ? -10.529 9.886 21.356 1.00 88.31 76 LEU A C 1
ATOM 597 O O . LEU A 1 76 ? -11.567 10.493 21.071 1.00 88.31 76 LEU A O 1
ATOM 601 N N . GLY A 1 77 ? -10.529 8.635 21.828 1.00 89.00 77 GLY A N 1
ATOM 602 C CA . GLY A 1 77 ? -11.724 7.800 21.894 1.00 89.00 77 GLY A CA 1
ATOM 603 C C . GLY A 1 77 ? -12.311 7.510 20.508 1.00 89.00 77 GLY A C 1
ATOM 604 O O . GLY A 1 77 ? -11.690 7.758 19.473 1.00 89.00 77 GLY A O 1
ATOM 605 N N . HIS A 1 78 ? -13.551 7.025 20.483 1.00 87.19 78 HIS A N 1
ATOM 606 C CA . HIS A 1 78 ? -14.285 6.672 19.260 1.00 87.19 78 HIS A CA 1
ATOM 607 C C . HIS A 1 78 ? -15.207 7.808 18.825 1.00 87.19 78 HIS A C 1
ATOM 609 O O . HIS A 1 78 ? -16.426 7.673 18.773 1.00 87.19 78 HIS A O 1
ATOM 615 N N . SER A 1 79 ? -14.602 8.966 18.562 1.00 90.75 79 SER A N 1
ATOM 616 C CA . SER A 1 79 ? -15.299 10.192 18.166 1.00 90.75 79 SER A CA 1
ATOM 617 C C . SER A 1 79 ? -15.155 10.482 16.669 1.00 90.75 79 SER A C 1
ATOM 619 O O . SER A 1 79 ? -14.204 10.042 16.019 1.00 90.75 79 SER A O 1
ATOM 621 N N . ALA A 1 80 ? -16.045 11.317 16.119 1.00 91.19 80 ALA A N 1
ATOM 622 C CA . ALA A 1 80 ? -15.915 11.820 14.747 1.00 91.19 80 ALA A CA 1
ATOM 623 C C . ALA A 1 80 ? -14.570 12.535 14.513 1.00 91.19 80 ALA A C 1
ATOM 625 O O . ALA A 1 80 ? -14.019 12.497 13.415 1.00 91.19 80 ALA A O 1
ATOM 626 N N . ARG A 1 81 ? -14.008 13.158 15.559 1.00 91.12 81 ARG A N 1
ATOM 627 C CA . ARG A 1 81 ? -12.677 13.771 15.516 1.00 91.12 81 ARG A CA 1
ATOM 628 C C . ARG A 1 81 ? -11.577 12.725 15.332 1.00 91.12 81 ARG A C 1
ATOM 630 O O . ARG A 1 81 ? -10.708 12.933 14.493 1.00 91.12 81 ARG A O 1
ATOM 637 N N . ALA A 1 82 ? -11.619 11.616 16.073 1.00 91.00 82 ALA A N 1
ATOM 638 C CA . ALA A 1 82 ? -10.645 10.532 15.932 1.00 91.00 82 ALA A CA 1
ATOM 639 C C . ALA A 1 82 ? -10.656 9.946 14.515 1.00 91.00 82 ALA A C 1
ATOM 641 O O . ALA A 1 82 ? -9.597 9.744 13.930 1.00 91.00 82 ALA A O 1
ATOM 642 N N . PHE A 1 83 ? -11.847 9.765 13.941 1.00 93.88 83 PHE A N 1
ATOM 643 C CA . PHE A 1 83 ? -12.015 9.299 12.566 1.00 93.88 83 PHE A CA 1
ATOM 644 C C . PHE A 1 83 ? -11.410 10.267 11.536 1.00 93.88 83 PHE A C 1
ATOM 646 O O . PHE A 1 83 ? -10.637 9.844 10.682 1.00 93.88 83 PHE A O 1
ATOM 653 N N . ARG A 1 84 ? -11.678 11.578 11.646 1.00 94.94 84 ARG A N 1
ATOM 654 C CA . ARG A 1 84 ? -11.075 12.587 10.750 1.00 94.94 84 ARG A CA 1
ATOM 655 C C . ARG A 1 84 ? -9.549 12.611 10.846 1.00 94.94 84 ARG A C 1
ATOM 657 O O . ARG A 1 84 ? -8.876 12.659 9.823 1.00 94.94 84 ARG A O 1
ATOM 664 N N . VAL A 1 85 ? -9.006 12.556 12.066 1.00 93.62 85 VAL A N 1
ATOM 665 C CA . VAL A 1 85 ? -7.550 12.515 12.285 1.00 93.62 85 VAL A CA 1
ATOM 666 C C . VAL A 1 85 ? -6.952 11.221 11.731 1.00 93.62 85 VAL A C 1
ATOM 668 O O . VAL A 1 85 ? -5.879 11.268 11.139 1.00 93.62 85 VAL A O 1
ATOM 671 N N . ALA A 1 86 ? -7.646 10.088 11.873 1.00 93.94 86 ALA A N 1
ATOM 672 C CA . ALA A 1 86 ? -7.228 8.813 11.296 1.00 93.94 86 ALA A CA 1
ATOM 673 C C . ALA A 1 86 ? -7.168 8.880 9.768 1.00 93.94 86 ALA A C 1
ATOM 675 O O . ALA A 1 86 ? -6.149 8.499 9.204 1.00 93.94 86 ALA A O 1
ATOM 676 N N . ILE A 1 87 ? -8.195 9.427 9.106 1.00 95.62 87 ILE A N 1
ATOM 677 C CA . ILE A 1 87 ? -8.181 9.630 7.649 1.00 95.62 87 ILE A CA 1
ATOM 678 C C . ILE A 1 87 ? -7.010 10.519 7.244 1.00 95.62 87 ILE A C 1
ATOM 680 O O . ILE A 1 87 ? -6.250 10.139 6.362 1.00 95.62 87 ILE A O 1
ATOM 684 N N . PHE A 1 88 ? -6.840 11.673 7.894 1.00 96.00 88 PHE A N 1
ATOM 685 C CA . PHE A 1 88 ? -5.758 12.595 7.556 1.00 96.00 88 PHE A CA 1
ATOM 686 C C . PHE A 1 88 ? -4.385 11.929 7.707 1.00 96.00 88 PHE A C 1
ATOM 688 O O . PHE A 1 88 ? -3.600 11.929 6.766 1.00 96.00 88 PHE A O 1
ATOM 695 N N . ALA A 1 89 ? -4.123 11.286 8.850 1.00 92.31 89 ALA A N 1
ATOM 696 C CA . ALA A 1 89 ? -2.873 10.569 9.089 1.00 92.31 89 ALA A CA 1
ATOM 697 C C . ALA A 1 89 ? -2.662 9.429 8.080 1.00 92.31 89 ALA A C 1
ATOM 699 O O . ALA A 1 89 ? -1.560 9.268 7.561 1.00 92.31 89 ALA A O 1
ATOM 700 N N . GLY A 1 90 ? -3.722 8.672 7.778 1.00 94.62 90 GLY A N 1
ATOM 701 C CA . GLY A 1 90 ? -3.711 7.611 6.779 1.00 94.62 90 GLY A CA 1
ATOM 702 C C . GLY A 1 90 ? -3.321 8.140 5.408 1.00 94.62 90 GLY A C 1
ATOM 703 O O . GLY A 1 90 ? -2.359 7.652 4.828 1.00 94.62 90 GLY A O 1
ATOM 704 N N . VAL A 1 91 ? -4.004 9.176 4.921 1.00 96.75 91 VAL A N 1
ATOM 705 C CA . VAL A 1 91 ? -3.730 9.799 3.619 1.00 96.75 91 VAL A CA 1
ATOM 706 C C . VAL A 1 91 ? -2.312 10.364 3.570 1.00 96.75 91 VAL A C 1
ATOM 708 O O . VAL A 1 91 ? -1.582 10.056 2.636 1.00 96.75 91 VAL A O 1
ATOM 711 N N . SER A 1 92 ? -1.874 11.125 4.578 1.00 95.88 92 SER A N 1
ATOM 712 C CA . SER A 1 92 ? -0.530 11.720 4.591 1.00 95.88 92 SER A CA 1
ATOM 713 C C . SER A 1 92 ? 0.581 10.669 4.551 1.00 95.88 92 SER A C 1
ATOM 715 O O . SER A 1 92 ? 1.509 10.784 3.755 1.00 95.88 92 SER A O 1
ATOM 717 N N . VAL A 1 93 ? 0.486 9.624 5.378 1.00 93.12 93 VAL A N 1
ATOM 718 C CA . VAL A 1 93 ? 1.485 8.543 5.399 1.00 93.12 93 VAL A CA 1
ATOM 719 C C . VAL A 1 93 ? 1.418 7.699 4.127 1.00 93.12 93 VAL A C 1
ATOM 721 O O . VAL A 1 93 ? 2.451 7.238 3.654 1.00 93.12 93 VAL A O 1
ATOM 724 N N . SER A 1 94 ? 0.234 7.533 3.538 1.00 93.69 94 SER A N 1
ATOM 725 C CA . SER A 1 94 ? 0.061 6.783 2.290 1.00 93.69 94 SER A CA 1
ATOM 726 C C . SER A 1 94 ? 0.609 7.541 1.081 1.00 93.69 94 SER A C 1
ATOM 728 O O . SER A 1 94 ? 1.238 6.930 0.227 1.00 93.69 94 SER A O 1
ATOM 730 N N . ILE A 1 95 ? 0.468 8.873 1.042 1.00 96.38 95 ILE A N 1
ATOM 731 C CA . ILE A 1 95 ? 1.142 9.728 0.051 1.00 96.38 95 ILE A CA 1
ATOM 732 C C . ILE A 1 95 ? 2.658 9.603 0.201 1.00 96.38 95 ILE A C 1
ATOM 734 O O . ILE A 1 95 ? 3.354 9.470 -0.802 1.00 96.38 95 ILE A O 1
ATOM 738 N N . LEU A 1 96 ? 3.174 9.613 1.435 1.00 95.38 96 LEU A N 1
ATOM 739 C CA . LEU A 1 96 ? 4.604 9.446 1.688 1.00 95.38 96 LEU A CA 1
ATOM 740 C C . LEU A 1 96 ? 5.096 8.066 1.235 1.00 95.38 96 LEU A C 1
ATOM 742 O O . LEU A 1 96 ? 6.068 7.999 0.496 1.00 95.38 96 LEU A O 1
ATOM 746 N N . SER A 1 97 ? 4.411 6.989 1.626 1.00 94.06 97 SER A N 1
ATOM 747 C CA . SER A 1 97 ? 4.721 5.614 1.208 1.00 94.06 97 SER A CA 1
ATOM 748 C C . SER A 1 97 ? 4.710 5.480 -0.318 1.00 94.06 97 SER A C 1
ATOM 750 O O . SER A 1 97 ? 5.708 5.046 -0.882 1.00 94.06 97 SER A O 1
ATOM 752 N N . TYR A 1 98 ? 3.668 5.976 -0.992 1.00 96.19 98 TYR A N 1
ATOM 753 C CA . TYR A 1 98 ? 3.609 6.019 -2.455 1.00 96.19 98 TYR A CA 1
ATOM 754 C C . TYR A 1 98 ? 4.756 6.829 -3.068 1.00 96.19 98 TYR A C 1
ATOM 756 O O . TYR A 1 98 ? 5.347 6.414 -4.055 1.00 96.19 98 TYR A O 1
ATOM 764 N N . SER A 1 99 ? 5.088 7.990 -2.500 1.00 96.88 99 SER A N 1
ATOM 765 C CA . SER A 1 99 ? 6.179 8.832 -3.009 1.00 96.88 99 SER A CA 1
ATOM 766 C C . SER A 1 99 ? 7.530 8.133 -2.881 1.00 96.88 99 SER A C 1
ATOM 768 O O . SER A 1 99 ? 8.356 8.221 -3.788 1.00 96.88 99 SER A O 1
ATOM 770 N N . LEU A 1 100 ? 7.747 7.428 -1.769 1.00 94.19 100 LEU A N 1
ATOM 771 C CA . LEU A 1 100 ? 8.956 6.646 -1.549 1.00 94.19 100 LEU A CA 1
ATOM 772 C C . LEU A 1 100 ? 9.055 5.502 -2.565 1.00 94.19 100 LEU A C 1
ATOM 774 O O . LEU A 1 100 ? 10.075 5.416 -3.234 1.00 94.19 100 LEU A O 1
ATOM 778 N N . ASP A 1 101 ? 7.987 4.719 -2.734 1.00 93.19 101 ASP A N 1
ATOM 779 C CA . ASP A 1 101 ? 7.931 3.542 -3.618 1.00 93.19 101 ASP A CA 1
ATOM 780 C C . ASP A 1 101 ? 7.972 3.907 -5.112 1.00 93.19 101 ASP A C 1
ATOM 782 O O . ASP A 1 101 ? 8.708 3.335 -5.898 1.00 93.19 101 ASP A O 1
ATOM 786 N N . ALA A 1 102 ? 7.188 4.901 -5.537 1.00 95.19 102 ALA A N 1
ATOM 787 C CA . ALA A 1 102 ? 6.998 5.201 -6.956 1.00 95.19 102 ALA A CA 1
ATOM 788 C C . ALA A 1 102 ? 8.011 6.213 -7.518 1.00 95.19 102 ALA A C 1
ATOM 790 O O . ALA A 1 102 ? 8.142 6.339 -8.736 1.00 95.19 102 ALA A O 1
ATOM 791 N N . TRP A 1 103 ? 8.701 6.981 -6.668 1.00 95.88 103 TRP A N 1
ATOM 792 C CA . TRP A 1 103 ? 9.574 8.070 -7.128 1.00 95.88 103 TRP A CA 1
ATOM 793 C C . TRP A 1 103 ? 10.966 8.037 -6.514 1.00 95.88 103 TRP A C 1
ATOM 795 O O . TRP A 1 103 ? 11.953 8.121 -7.245 1.00 95.88 103 TRP A O 1
ATOM 805 N N . VAL A 1 104 ? 11.064 7.947 -5.186 1.00 94.50 104 VAL A N 1
ATOM 806 C CA . VAL A 1 104 ? 12.361 8.053 -4.503 1.00 94.50 104 VAL A CA 1
ATOM 807 C C . VAL A 1 104 ? 13.186 6.784 -4.692 1.00 94.50 104 VAL A C 1
ATOM 809 O O . VAL A 1 104 ? 14.348 6.888 -5.076 1.00 94.50 104 VAL A O 1
ATOM 812 N N . GLU A 1 105 ? 12.601 5.609 -4.463 1.00 92.19 105 GLU A N 1
ATOM 813 C CA . GLU A 1 105 ? 13.259 4.307 -4.613 1.00 92.19 105 GLU A CA 1
ATOM 814 C C . GLU A 1 105 ? 13.779 4.098 -6.049 1.00 92.19 105 GLU A C 1
ATOM 816 O O . GLU A 1 105 ? 15.004 3.965 -6.192 1.00 92.19 105 GLU A O 1
ATOM 821 N N . PRO A 1 106 ? 12.963 4.283 -7.112 1.00 90.88 106 PRO A N 1
ATOM 822 C CA . PRO A 1 106 ? 13.442 4.169 -8.488 1.00 90.88 106 PRO A CA 1
ATOM 823 C C . PRO A 1 106 ? 14.501 5.221 -8.827 1.00 90.88 106 PRO A C 1
ATOM 825 O O . PRO A 1 106 ? 15.443 4.956 -9.571 1.00 90.88 106 PRO A O 1
ATOM 828 N N . GLY A 1 107 ? 14.374 6.436 -8.279 1.00 91.75 107 GLY A N 1
ATOM 829 C CA . GLY A 1 107 ? 15.336 7.517 -8.493 1.00 91.75 107 GLY A CA 1
ATOM 830 C C . GLY A 1 107 ? 16.707 7.243 -7.870 1.00 91.75 107 GLY A C 1
ATOM 831 O O . GLY A 1 107 ? 17.730 7.656 -8.420 1.00 91.75 107 GLY A O 1
ATOM 832 N N . ILE A 1 108 ? 16.755 6.547 -6.731 1.00 88.12 108 ILE A N 1
ATOM 833 C CA . ILE A 1 108 ? 18.015 6.106 -6.127 1.00 88.12 108 ILE A CA 1
ATOM 834 C C . ILE A 1 108 ? 18.586 4.923 -6.916 1.00 88.12 108 ILE A C 1
ATOM 836 O O . ILE A 1 108 ? 19.787 4.928 -7.199 1.00 88.12 108 ILE A O 1
ATOM 840 N N . GLU A 1 109 ? 17.753 3.954 -7.308 1.00 87.50 109 GLU A N 1
ATOM 841 C CA . GLU A 1 109 ? 18.176 2.808 -8.123 1.00 87.50 109 GLU A CA 1
ATOM 842 C C . GLU A 1 109 ? 18.818 3.270 -9.441 1.00 87.50 109 GLU A C 1
ATOM 844 O O . GLU A 1 109 ? 19.929 2.856 -9.773 1.00 87.50 109 GLU A O 1
ATOM 849 N N . ASP A 1 110 ? 18.193 4.216 -10.144 1.00 87.50 110 ASP A N 1
ATOM 850 C CA . ASP A 1 110 ? 18.708 4.768 -11.400 1.00 87.50 110 ASP A CA 1
ATOM 851 C C . ASP A 1 110 ? 20.076 5.448 -11.230 1.00 87.50 110 ASP A C 1
ATOM 853 O O . ASP A 1 110 ? 20.968 5.271 -12.058 1.00 87.50 110 ASP A O 1
ATOM 857 N N . ARG A 1 111 ? 20.315 6.145 -10.109 1.00 87.25 111 ARG A N 1
ATOM 858 C CA . ARG A 1 111 ? 21.643 6.707 -9.791 1.00 87.25 111 ARG A CA 1
ATOM 859 C C . ARG A 1 111 ? 22.688 5.619 -9.542 1.00 87.25 111 ARG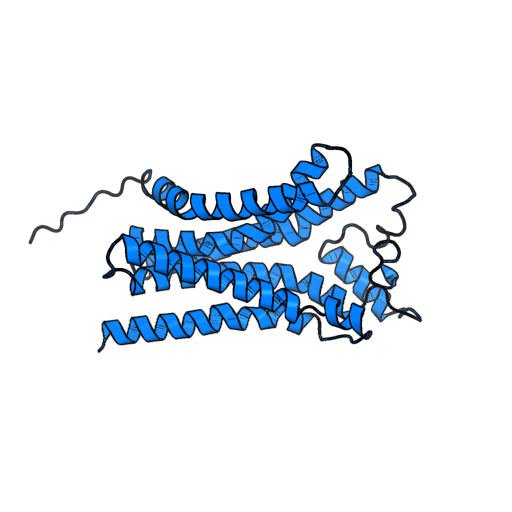 A C 1
ATOM 861 O O . ARG A 1 111 ? 23.841 5.784 -9.942 1.00 87.25 111 ARG A O 1
ATOM 868 N N . ILE A 1 112 ? 22.302 4.518 -8.894 1.00 84.06 112 ILE A N 1
ATOM 869 C CA . ILE A 1 112 ? 23.181 3.358 -8.685 1.00 84.06 112 ILE A CA 1
ATOM 870 C C . ILE A 1 112 ? 23.525 2.711 -10.032 1.00 84.06 112 ILE A C 1
ATOM 872 O O . ILE A 1 112 ? 24.688 2.382 -10.267 1.00 84.06 112 ILE A O 1
ATOM 876 N N . LEU A 1 113 ? 22.545 2.551 -10.924 1.00 83.25 113 LEU A N 1
ATOM 877 C CA . LEU A 1 113 ? 22.740 1.981 -12.260 1.00 83.25 113 LEU A CA 1
ATOM 878 C C . LEU A 1 113 ? 23.556 2.905 -13.169 1.00 83.25 113 LEU A C 1
ATOM 880 O O . LEU A 1 113 ? 24.420 2.426 -13.904 1.00 83.25 113 LEU A O 1
ATOM 884 N N . ALA A 1 114 ? 23.347 4.221 -13.090 1.00 83.00 114 ALA A N 1
ATOM 885 C CA . ALA A 1 114 ? 24.108 5.215 -13.841 1.00 83.00 114 ALA A CA 1
ATOM 886 C C . ALA A 1 114 ? 25.600 5.195 -13.487 1.00 83.00 114 ALA A C 1
ATOM 888 O O . ALA A 1 114 ? 26.442 5.317 -14.376 1.00 83.00 114 ALA A O 1
ATOM 889 N N . ALA A 1 115 ? 25.933 4.966 -12.214 1.00 82.81 115 ALA A N 1
ATOM 890 C CA . ALA A 1 115 ? 27.315 4.828 -11.761 1.00 82.81 115 ALA A CA 1
ATOM 891 C C . ALA A 1 115 ? 28.029 3.580 -12.325 1.00 82.81 115 ALA A C 1
ATOM 893 O O . ALA A 1 115 ? 29.254 3.518 -12.278 1.00 82.81 115 ALA A O 1
ATOM 894 N N . ARG A 1 116 ? 27.290 2.602 -12.874 1.00 78.31 116 ARG A N 1
ATOM 895 C CA . ARG A 1 116 ? 27.839 1.395 -13.525 1.00 78.31 116 ARG A CA 1
ATOM 896 C C . ARG A 1 116 ? 28.106 1.572 -15.028 1.00 78.31 116 ARG A C 1
ATOM 898 O O . ARG A 1 116 ? 28.624 0.664 -15.664 1.00 78.31 116 ARG A O 1
ATOM 905 N N . GLY A 1 117 ? 27.803 2.739 -15.600 1.00 73.50 117 GLY A N 1
ATOM 906 C CA . GLY A 1 117 ? 28.225 3.102 -16.956 1.00 73.50 117 GLY A CA 1
ATOM 907 C C . GLY A 1 117 ? 27.455 2.405 -18.086 1.00 73.50 117 GLY A C 1
ATOM 908 O O . GLY A 1 117 ? 26.225 2.340 -18.066 1.00 73.50 117 GLY A O 1
ATOM 909 N N . ALA A 1 118 ? 28.185 1.968 -19.119 1.00 62.16 118 ALA A N 1
ATOM 910 C CA . ALA A 1 118 ? 27.627 1.514 -20.398 1.00 62.16 118 ALA A CA 1
ATOM 911 C C . ALA A 1 118 ? 26.823 0.202 -20.311 1.00 62.16 118 ALA A C 1
ATOM 913 O O . ALA A 1 118 ? 25.923 -0.017 -21.117 1.00 62.16 118 ALA A O 1
ATOM 914 N N . GLU A 1 119 ? 27.086 -0.631 -19.303 1.00 62.03 119 GLU A N 1
ATOM 915 C CA . GLU A 1 119 ? 26.418 -1.927 -19.098 1.00 62.03 119 GLU A CA 1
ATOM 916 C C . GLU A 1 119 ? 24.928 -1.799 -18.732 1.00 62.03 119 GLU A C 1
ATOM 918 O O . GLU A 1 119 ? 24.189 -2.777 -18.800 1.00 62.03 119 GLU A O 1
ATOM 923 N N . THR A 1 120 ? 24.465 -0.601 -18.351 1.00 70.38 120 THR A N 1
ATOM 924 C CA . THR A 1 120 ? 23.080 -0.353 -17.907 1.00 70.38 120 THR A CA 1
ATOM 925 C C . THR A 1 120 ? 22.280 0.546 -18.851 1.00 70.38 120 THR A C 1
ATOM 927 O O . THR A 1 120 ? 21.213 1.040 -18.479 1.00 70.38 120 THR A O 1
ATOM 930 N N . ILE A 1 121 ? 22.797 0.824 -20.056 1.00 72.06 121 ILE A N 1
ATOM 931 C CA . ILE A 1 121 ? 22.138 1.723 -21.019 1.00 72.06 121 ILE A CA 1
ATOM 932 C C . ILE A 1 121 ? 20.774 1.161 -21.425 1.00 72.06 121 ILE A C 1
ATOM 934 O O . ILE A 1 121 ? 19.773 1.872 -21.328 1.00 72.06 121 ILE A O 1
ATOM 938 N N . ASP A 1 122 ? 20.715 -0.121 -21.788 1.00 73.56 122 ASP A N 1
ATOM 939 C CA . ASP A 1 122 ? 19.458 -0.762 -22.185 1.00 73.56 122 ASP A CA 1
ATOM 940 C C . ASP A 1 122 ? 18.460 -0.818 -21.027 1.00 73.56 122 ASP A C 1
ATOM 942 O O . ASP A 1 122 ? 17.284 -0.517 -21.214 1.00 73.56 122 ASP A O 1
ATOM 946 N N . THR A 1 123 ? 18.933 -1.062 -19.801 1.00 75.00 123 THR A N 1
ATOM 947 C CA . THR A 1 123 ? 18.119 -1.067 -18.571 1.00 75.00 123 THR A CA 1
ATOM 948 C C . THR A 1 123 ? 17.432 0.281 -18.313 1.00 75.00 123 THR A C 1
ATOM 950 O O . THR A 1 123 ? 16.366 0.328 -17.701 1.00 75.00 123 THR A O 1
ATOM 953 N N . ARG A 1 124 ? 18.034 1.384 -18.783 1.00 81.50 124 ARG A N 1
ATOM 954 C CA . ARG A 1 124 ? 17.564 2.767 -18.595 1.00 81.50 124 ARG A CA 1
ATOM 955 C C . ARG A 1 124 ? 16.911 3.364 -19.844 1.00 81.50 124 ARG A C 1
ATOM 957 O O . ARG A 1 124 ? 16.637 4.563 -19.870 1.00 81.50 124 ARG A O 1
ATOM 964 N N . ARG A 1 125 ? 16.611 2.554 -20.866 1.00 86.81 125 ARG A N 1
ATOM 965 C CA . ARG A 1 125 ? 16.041 3.007 -22.150 1.00 86.81 125 ARG A CA 1
ATOM 966 C C . ARG A 1 125 ? 14.786 3.875 -22.006 1.00 86.81 125 ARG A C 1
ATOM 968 O O . ARG A 1 125 ? 14.615 4.831 -22.757 1.00 86.81 125 ARG A O 1
ATOM 975 N N . PHE A 1 126 ? 13.922 3.564 -21.042 1.00 91.38 126 PHE A N 1
ATOM 976 C CA . PHE A 1 126 ? 12.677 4.305 -20.786 1.00 91.38 126 PHE A CA 1
ATOM 977 C C . PHE A 1 126 ? 12.806 5.354 -19.665 1.00 91.38 126 PHE A C 1
ATOM 979 O O . PHE A 1 126 ? 11.811 5.950 -19.248 1.00 91.38 126 PHE A O 1
ATOM 986 N N . GLY A 1 127 ? 14.036 5.616 -19.213 1.00 89.62 127 GLY A N 1
ATOM 987 C CA . GLY A 1 127 ? 14.354 6.441 -18.052 1.00 89.62 127 GLY A CA 1
ATOM 988 C C . GLY A 1 127 ? 14.173 5.700 -16.726 1.00 89.62 127 GLY A C 1
ATOM 989 O O . GLY A 1 127 ? 14.012 4.481 -16.683 1.00 89.62 127 GLY A O 1
ATOM 990 N N . THR A 1 128 ? 14.190 6.461 -15.633 1.00 91.50 128 THR A N 1
ATOM 991 C CA . THR A 1 128 ? 13.927 5.977 -14.272 1.00 91.50 128 THR A CA 1
ATOM 992 C C . THR A 1 128 ? 12.574 5.251 -14.205 1.00 91.50 128 THR A C 1
ATOM 994 O O . THR A 1 128 ? 11.586 5.769 -14.736 1.00 91.50 128 THR A O 1
ATOM 997 N N . GLN A 1 129 ? 12.488 4.110 -13.501 1.00 91.44 129 GLN A N 1
ATOM 998 C CA . GLN A 1 129 ? 11.263 3.291 -13.350 1.00 91.44 129 GLN A CA 1
ATOM 999 C C . GLN A 1 129 ? 10.175 3.921 -12.451 1.00 91.44 129 GLN A C 1
ATOM 1001 O O . GLN A 1 129 ? 9.503 3.257 -11.674 1.00 91.44 129 GLN A O 1
ATOM 1006 N N . THR A 1 130 ? 9.973 5.226 -12.587 1.00 95.62 130 THR A N 1
ATOM 1007 C CA . THR A 1 130 ? 8.828 5.959 -12.038 1.00 95.62 130 THR A CA 1
ATOM 1008 C C . THR A 1 130 ? 7.553 5.650 -12.835 1.00 95.62 130 THR A C 1
ATOM 1010 O O . THR A 1 130 ? 7.653 5.127 -13.952 1.00 95.62 130 THR A O 1
ATOM 1013 N N . PRO A 1 131 ? 6.349 6.041 -12.363 1.00 97.00 131 PRO A N 1
ATOM 1014 C CA . PRO A 1 131 ? 5.110 5.904 -13.129 1.00 97.00 131 PRO A CA 1
ATOM 1015 C C . PRO A 1 131 ? 5.217 6.398 -14.576 1.00 97.00 131 PRO A C 1
ATOM 1017 O O . PRO A 1 131 ? 4.708 5.754 -15.488 1.00 97.00 131 PRO A O 1
ATOM 1020 N N . VAL A 1 132 ? 5.934 7.501 -14.809 1.00 96.75 132 VAL A N 1
ATOM 1021 C CA . VAL A 1 132 ? 6.141 8.057 -16.154 1.00 96.75 132 VAL A CA 1
ATOM 1022 C C . VAL A 1 132 ? 7.000 7.131 -17.020 1.00 96.75 132 VAL A C 1
ATOM 1024 O O . VAL A 1 132 ? 6.660 6.892 -18.176 1.00 96.75 132 VAL A O 1
ATOM 1027 N N . GLY A 1 133 ? 8.094 6.590 -16.477 1.00 95.50 133 GLY A N 1
ATOM 1028 C CA . GLY A 1 133 ? 8.957 5.645 -17.195 1.00 95.50 133 GLY A CA 1
ATOM 1029 C C . GLY A 1 133 ? 8.248 4.323 -17.494 1.00 95.50 133 GLY A C 1
ATOM 1030 O O . GLY A 1 133 ? 8.335 3.808 -18.608 1.00 95.50 133 GLY A O 1
ATOM 1031 N N . ILE A 1 134 ? 7.467 3.815 -16.534 1.00 96.19 134 ILE A N 1
ATOM 1032 C CA . ILE A 1 134 ? 6.657 2.600 -16.700 1.00 96.19 134 ILE A CA 1
ATOM 1033 C C . ILE A 1 134 ? 5.600 2.799 -17.789 1.00 96.19 134 ILE A C 1
ATOM 1035 O O . ILE A 1 134 ? 5.440 1.923 -18.633 1.00 96.19 134 ILE A O 1
ATOM 1039 N N . LEU A 1 135 ? 4.911 3.945 -17.813 1.00 97.44 135 LEU A N 1
ATOM 1040 C CA . LEU A 1 135 ? 3.926 4.262 -18.853 1.00 97.44 135 LEU A CA 1
ATOM 1041 C C . LEU A 1 135 ? 4.561 4.358 -20.245 1.00 97.44 135 LEU A C 1
ATOM 1043 O O . LEU A 1 135 ? 3.989 3.845 -21.199 1.00 97.44 135 LEU A O 1
ATOM 1047 N N . ARG A 1 136 ? 5.755 4.953 -20.365 1.00 97.25 136 ARG A N 1
ATOM 1048 C CA . ARG A 1 136 ? 6.508 4.982 -21.634 1.00 97.25 136 ARG A CA 1
ATOM 1049 C C . ARG A 1 136 ? 6.896 3.584 -22.105 1.00 97.25 136 ARG A C 1
ATOM 1051 O O . ARG A 1 136 ? 6.780 3.294 -23.289 1.00 97.25 136 ARG A O 1
ATOM 1058 N N . ASN A 1 137 ? 7.350 2.725 -21.191 1.00 96.12 137 ASN A N 1
ATOM 1059 C CA . ASN A 1 137 ? 7.656 1.337 -21.530 1.00 96.12 137 ASN A CA 1
ATOM 1060 C C . ASN A 1 137 ? 6.386 0.587 -21.957 1.00 96.12 137 ASN A C 1
ATOM 1062 O O . ASN A 1 137 ? 6.372 -0.090 -22.978 1.00 96.12 137 ASN A O 1
ATOM 1066 N N . LEU A 1 138 ? 5.291 0.762 -21.215 1.00 96.62 138 LEU A N 1
ATOM 1067 C CA . LEU A 1 138 ? 4.007 0.146 -21.530 1.00 96.62 138 LEU A CA 1
ATOM 1068 C C . LEU A 1 138 ? 3.523 0.533 -22.934 1.00 96.62 138 LEU A C 1
ATOM 1070 O O . LEU A 1 138 ? 3.184 -0.354 -23.712 1.00 96.62 138 LEU A O 1
ATOM 1074 N N . ASP A 1 139 ? 3.548 1.825 -23.263 1.00 97.75 139 ASP A N 1
ATOM 1075 C CA . ASP A 1 1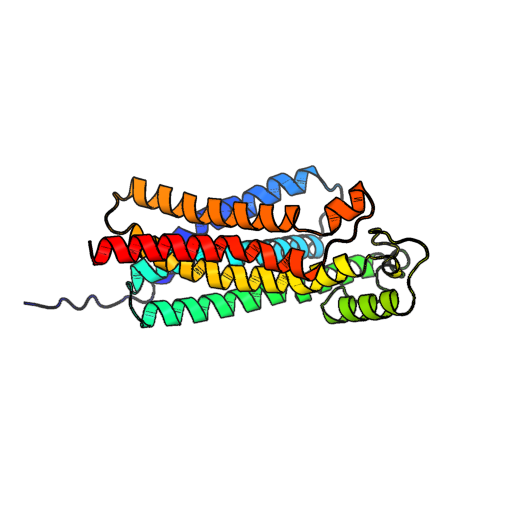39 ? 3.186 2.345 -24.586 1.00 97.75 139 ASP A CA 1
ATOM 1076 C C . ASP A 1 139 ? 4.074 1.759 -25.695 1.00 97.75 139 ASP A C 1
ATOM 1078 O O . ASP A 1 139 ? 3.579 1.277 -26.718 1.00 97.75 139 ASP A O 1
ATOM 1082 N N . PHE A 1 140 ? 5.389 1.695 -25.457 1.00 96.94 140 PHE A N 1
ATOM 1083 C CA . PHE A 1 140 ? 6.332 1.102 -26.400 1.00 96.94 140 PHE A CA 1
ATOM 1084 C C . PHE A 1 140 ? 6.034 -0.376 -26.666 1.00 96.94 140 PHE A C 1
ATOM 1086 O O . PHE A 1 140 ? 5.948 -0.771 -27.827 1.00 96.94 140 PHE A O 1
ATOM 1093 N N . VAL A 1 141 ? 5.872 -1.183 -25.614 1.00 95.81 141 VAL A N 1
ATOM 1094 C CA . VAL A 1 141 ? 5.637 -2.632 -25.716 1.00 95.81 141 VAL A CA 1
ATOM 1095 C C . VAL A 1 141 ? 4.279 -2.934 -26.344 1.00 95.81 141 VAL A C 1
ATOM 1097 O O . VAL A 1 141 ? 4.144 -3.902 -27.087 1.00 95.81 141 VAL A O 1
ATOM 1100 N N . GLN A 1 142 ? 3.259 -2.124 -26.059 1.00 95.38 142 GLN A N 1
ATOM 1101 C CA . GLN A 1 142 ? 1.944 -2.278 -26.680 1.00 95.38 142 GLN A CA 1
ATOM 1102 C C . GLN A 1 142 ? 1.970 -1.926 -28.169 1.00 95.38 142 GLN A C 1
ATOM 1104 O O . GLN A 1 142 ? 1.324 -2.606 -28.964 1.00 95.38 142 GLN A O 1
ATOM 1109 N N . THR A 1 143 ? 2.736 -0.902 -28.547 1.00 96.94 143 THR A N 1
ATOM 1110 C CA . THR A 1 143 ? 2.886 -0.477 -29.945 1.00 96.94 143 THR A CA 1
ATOM 1111 C C . THR A 1 143 ? 3.811 -1.407 -30.737 1.00 96.94 143 THR A C 1
ATOM 1113 O O . THR A 1 143 ? 3.593 -1.637 -31.923 1.00 96.94 143 THR A O 1
ATOM 1116 N N . ASN A 1 144 ? 4.834 -1.967 -30.087 1.00 95.94 144 ASN A N 1
ATOM 1117 C CA . ASN A 1 144 ? 5.860 -2.818 -30.690 1.00 95.94 144 ASN A CA 1
ATOM 1118 C C . ASN A 1 144 ? 6.000 -4.120 -29.882 1.00 95.94 144 ASN A C 1
ATOM 1120 O O . ASN A 1 144 ? 6.998 -4.299 -29.176 1.00 95.94 144 ASN A O 1
ATOM 1124 N N . PRO A 1 145 ? 5.006 -5.025 -29.937 1.00 94.06 145 PRO A N 1
ATOM 1125 C CA . PRO A 1 145 ? 5.040 -6.243 -29.145 1.00 94.06 145 PRO A CA 1
ATOM 1126 C C . PRO A 1 145 ? 6.225 -7.123 -29.570 1.00 94.06 145 PRO A C 1
ATOM 1128 O O . PRO A 1 145 ? 6.375 -7.420 -30.760 1.00 94.06 145 PRO A O 1
ATOM 1131 N N . PRO A 1 146 ? 7.079 -7.553 -28.625 1.00 93.25 146 PRO A N 1
ATOM 1132 C CA . PRO A 1 146 ? 8.201 -8.424 -28.934 1.00 93.25 146 PRO A CA 1
ATOM 1133 C C . PRO A 1 146 ? 7.694 -9.816 -29.349 1.00 93.25 146 PRO A C 1
ATOM 1135 O O . PRO A 1 146 ? 6.606 -10.234 -28.942 1.00 93.25 146 PRO A O 1
ATOM 1138 N N . PRO A 1 147 ? 8.496 -10.598 -30.092 1.00 92.69 147 PRO A N 1
ATOM 1139 C CA . PRO A 1 147 ? 8.138 -11.977 -30.426 1.00 92.69 147 PRO A CA 1
ATOM 1140 C C . PRO A 1 147 ? 8.015 -12.866 -29.179 1.00 92.69 147 PRO A C 1
ATOM 1142 O O . PRO A 1 147 ? 7.305 -13.872 -29.202 1.00 92.69 147 PRO A O 1
ATOM 1145 N N . ARG A 1 148 ? 8.719 -12.518 -28.092 1.00 91.06 148 ARG A N 1
ATOM 1146 C CA . ARG A 1 148 ? 8.636 -13.169 -26.782 1.00 91.06 148 ARG A CA 1
ATOM 1147 C C . ARG A 1 148 ? 8.762 -12.128 -25.683 1.00 91.06 148 ARG A C 1
ATOM 1149 O O . ARG A 1 148 ? 9.576 -11.218 -25.784 1.00 91.06 148 ARG A O 1
ATOM 1156 N N . TYR A 1 149 ? 7.975 -12.303 -24.631 1.00 93.31 149 TYR A N 1
ATOM 1157 C CA . TYR A 1 149 ? 8.092 -11.492 -23.428 1.00 93.31 149 TYR A CA 1
ATOM 1158 C C . TYR A 1 149 ? 9.108 -12.095 -22.455 1.00 93.31 149 TYR A C 1
ATOM 1160 O O . TYR A 1 149 ? 9.322 -13.308 -22.436 1.00 93.31 149 TYR A O 1
ATOM 1168 N N . SER A 1 150 ? 9.695 -11.249 -21.615 1.00 90.62 150 SER A N 1
ATOM 1169 C CA . SER A 1 150 ? 10.737 -11.591 -20.652 1.00 90.62 150 SER A CA 1
ATOM 1170 C C . SER A 1 150 ? 10.678 -10.661 -19.439 1.00 90.62 150 SER A C 1
ATOM 1172 O O . SER A 1 150 ? 10.282 -9.506 -19.547 1.00 90.62 150 SER A O 1
ATOM 1174 N N . LEU A 1 151 ? 11.088 -11.153 -18.268 1.00 88.81 151 LEU A N 1
ATOM 1175 C CA . LEU A 1 151 ? 11.257 -10.338 -17.052 1.00 88.81 151 LEU A CA 1
ATOM 1176 C C . LEU A 1 151 ? 12.712 -9.915 -16.818 1.00 88.81 151 LEU A C 1
ATOM 1178 O O . LEU A 1 151 ? 13.047 -9.405 -15.747 1.00 88.81 151 LEU A O 1
ATOM 1182 N N . GLN A 1 152 ? 13.589 -10.150 -17.796 1.00 86.81 152 GLN A N 1
ATOM 1183 C CA . GLN A 1 152 ? 14.990 -9.756 -17.711 1.00 86.81 152 GLN A CA 1
ATOM 1184 C C . GLN A 1 152 ? 15.110 -8.236 -17.678 1.00 86.81 152 GLN A C 1
ATOM 1186 O O . GLN A 1 152 ? 14.732 -7.550 -18.624 1.00 86.81 152 GLN A O 1
ATOM 1191 N N . THR A 1 153 ? 15.696 -7.706 -16.607 1.00 80.12 153 THR A N 1
ATOM 1192 C CA . THR A 1 153 ? 15.889 -6.261 -16.422 1.00 80.12 153 THR A CA 1
ATOM 1193 C C . THR A 1 153 ? 16.759 -5.635 -17.512 1.00 80.12 153 THR A C 1
ATOM 1195 O O . THR A 1 153 ? 16.565 -4.466 -17.833 1.00 80.12 153 THR A O 1
ATOM 1198 N N . SER A 1 154 ? 17.664 -6.406 -18.123 1.00 82.31 154 SER A N 1
ATOM 1199 C CA . SER A 1 154 ? 18.486 -5.999 -19.271 1.00 82.31 154 SER A CA 1
ATOM 1200 C C . SER A 1 154 ? 17.693 -5.753 -20.557 1.00 82.31 154 SER A C 1
ATOM 1202 O O . SER A 1 154 ? 18.195 -5.064 -21.437 1.00 82.31 154 SER A O 1
ATOM 1204 N N . SER A 1 155 ? 16.465 -6.270 -20.660 1.00 87.62 155 SER A N 1
ATOM 1205 C CA . SER A 1 155 ? 15.614 -6.162 -21.850 1.00 87.62 155 SER A CA 1
ATOM 1206 C C . SER A 1 155 ? 14.253 -5.558 -21.485 1.00 87.62 155 SER A C 1
ATOM 1208 O O . SER A 1 155 ? 13.225 -6.234 -21.579 1.00 87.62 155 SER A O 1
ATOM 1210 N N . PRO A 1 156 ? 14.194 -4.284 -21.047 1.00 88.56 156 PRO A N 1
ATOM 1211 C CA . PRO A 1 156 ? 12.954 -3.679 -20.564 1.00 88.56 156 PRO A CA 1
ATOM 1212 C C . PRO A 1 156 ? 11.836 -3.637 -21.615 1.00 88.56 156 PRO A C 1
ATOM 1214 O O . PRO A 1 156 ? 10.665 -3.683 -21.248 1.00 88.56 156 PRO A O 1
ATOM 1217 N N . GLN A 1 157 ? 12.185 -3.605 -22.903 1.00 92.12 157 GLN A N 1
ATOM 1218 C CA . GLN A 1 157 ? 11.260 -3.668 -24.039 1.00 92.12 157 GLN A CA 1
ATOM 1219 C C . GLN A 1 157 ? 10.561 -5.024 -24.207 1.00 92.12 157 GLN A C 1
ATOM 1221 O O . GLN A 1 157 ? 9.648 -5.151 -25.017 1.00 92.12 157 GLN A O 1
ATOM 1226 N N . GLU A 1 158 ? 11.005 -6.052 -23.485 1.00 93.25 158 GLU A N 1
ATOM 1227 C CA . GLU A 1 158 ? 10.382 -7.373 -23.503 1.00 93.25 158 GLU A CA 1
ATOM 1228 C C . GLU A 1 158 ? 9.438 -7.586 -22.315 1.00 93.25 158 GLU A C 1
ATOM 1230 O O . GLU A 1 158 ? 8.830 -8.649 -22.197 1.00 93.25 158 GLU A O 1
ATOM 1235 N N . PHE A 1 159 ? 9.275 -6.598 -21.427 1.00 92.31 159 PHE A N 1
ATOM 1236 C CA . PHE A 1 159 ? 8.448 -6.773 -20.235 1.00 92.31 159 PHE A CA 1
ATOM 1237 C C . PHE A 1 159 ? 6.975 -7.012 -20.582 1.00 92.31 159 PHE A C 1
ATOM 1239 O O . PHE A 1 159 ? 6.397 -6.260 -21.366 1.00 92.31 159 PHE A O 1
ATOM 1246 N N . PRO A 1 160 ? 6.309 -7.996 -19.947 1.00 94.25 160 PRO A N 1
ATOM 1247 C CA . PRO A 1 160 ? 4.881 -8.207 -20.128 1.00 94.25 160 PRO A CA 1
ATOM 1248 C C . PRO A 1 160 ? 4.070 -6.949 -19.763 1.00 94.25 160 PRO A C 1
ATOM 1250 O O . PRO A 1 160 ? 4.218 -6.439 -18.644 1.00 94.25 160 PRO A O 1
ATOM 1253 N N . PRO A 1 161 ? 3.130 -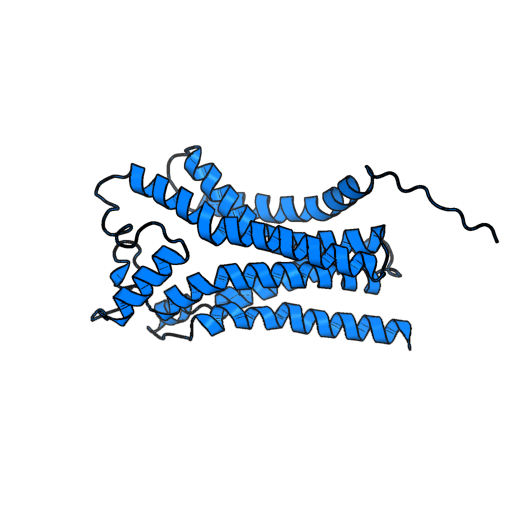6.494 -20.616 1.00 94.94 161 PRO A N 1
ATOM 1254 C CA . PRO A 1 161 ? 2.287 -5.328 -20.336 1.00 94.94 161 PRO A CA 1
ATOM 1255 C C . PRO A 1 161 ? 1.537 -5.432 -19.005 1.00 94.94 161 PRO A C 1
ATOM 1257 O O . PRO A 1 161 ? 1.440 -4.465 -18.253 1.00 94.94 161 PRO A O 1
ATOM 1260 N N . ASN A 1 162 ? 1.054 -6.629 -18.660 1.00 95.19 162 ASN A N 1
ATOM 1261 C CA . ASN A 1 162 ? 0.360 -6.865 -17.396 1.00 95.19 162 ASN A CA 1
ATOM 1262 C C . ASN A 1 162 ? 1.278 -6.744 -16.170 1.00 95.19 162 ASN A C 1
ATOM 1264 O O . ASN A 1 162 ? 0.823 -6.329 -15.108 1.00 95.19 162 ASN A O 1
ATOM 1268 N N . VAL A 1 163 ? 2.572 -7.037 -16.294 1.00 94.50 163 VAL A N 1
ATOM 1269 C CA . VAL A 1 163 ? 3.530 -6.829 -15.198 1.00 94.50 163 VAL A CA 1
ATOM 1270 C C . VAL A 1 163 ? 3.824 -5.339 -15.028 1.00 94.50 163 VAL A C 1
ATOM 1272 O O . VAL A 1 163 ? 3.865 -4.859 -13.898 1.00 94.50 163 VAL A O 1
ATOM 1275 N N . LEU A 1 164 ? 3.940 -4.587 -16.127 1.00 95.25 164 LEU A N 1
ATOM 1276 C CA . LEU A 1 164 ? 4.078 -3.125 -16.088 1.00 95.25 164 LEU A CA 1
ATOM 1277 C C . LEU A 1 164 ? 2.844 -2.457 -15.462 1.00 95.25 164 LEU A C 1
ATOM 1279 O O . LEU A 1 164 ? 2.979 -1.610 -14.580 1.00 95.25 164 LEU A O 1
ATOM 1283 N N . LEU A 1 165 ? 1.639 -2.895 -15.839 1.00 96.62 165 LEU A N 1
ATOM 1284 C CA . LEU A 1 165 ? 0.391 -2.439 -15.223 1.00 96.62 165 LEU A CA 1
ATOM 1285 C C . LEU A 1 165 ? 0.338 -2.763 -13.729 1.00 96.62 165 LEU A C 1
ATOM 1287 O O . LEU A 1 165 ? -0.068 -1.912 -12.939 1.00 96.62 165 LEU A O 1
ATOM 1291 N N . TRP A 1 166 ? 0.757 -3.963 -13.325 1.00 95.81 166 TRP A N 1
ATOM 1292 C CA . TRP A 1 166 ? 0.832 -4.325 -11.911 1.00 95.81 166 TRP A CA 1
ATOM 1293 C C . TRP A 1 166 ? 1.809 -3.423 -11.150 1.00 95.81 166 TRP A C 1
ATOM 1295 O O . TRP A 1 166 ? 1.422 -2.865 -10.128 1.00 95.81 166 TRP A O 1
ATOM 1305 N N . ARG A 1 167 ? 3.018 -3.182 -11.681 1.00 94.19 167 ARG A N 1
ATOM 1306 C CA . ARG A 1 167 ? 4.008 -2.263 -11.085 1.00 94.19 167 ARG A CA 1
ATOM 1307 C C . ARG A 1 167 ? 3.492 -0.829 -10.957 1.00 94.19 167 ARG A C 1
ATOM 1309 O O . ARG A 1 167 ? 3.814 -0.159 -9.988 1.00 94.19 167 ARG A O 1
ATOM 1316 N N . LEU A 1 168 ? 2.666 -0.368 -11.897 1.00 96.25 168 LEU A N 1
ATOM 1317 C CA . LEU A 1 168 ? 2.058 0.962 -11.834 1.00 96.25 168 LEU A CA 1
ATOM 1318 C C . LEU A 1 168 ? 1.000 1.074 -10.721 1.00 96.25 168 LEU A C 1
ATOM 1320 O O . LEU A 1 168 ? 0.901 2.102 -10.054 1.00 96.25 168 LEU A O 1
ATOM 1324 N N . HIS A 1 169 ? 0.192 0.029 -10.524 1.00 96.62 169 HIS A N 1
ATOM 1325 C CA . HIS A 1 169 ? -0.953 0.068 -9.607 1.00 96.62 169 HIS A CA 1
ATOM 1326 C C . HIS A 1 169 ? -0.630 -0.450 -8.20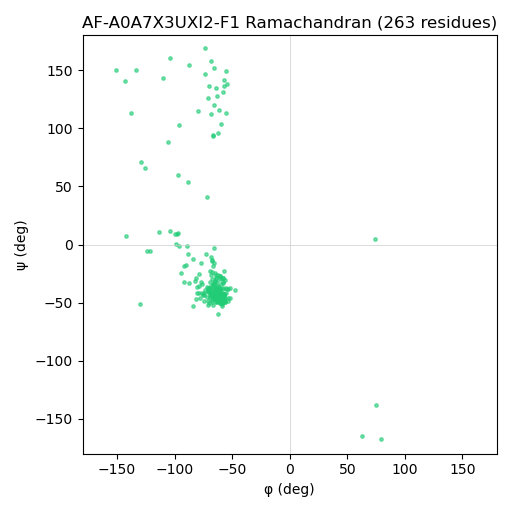2 1.00 96.62 169 HIS A C 1
ATOM 1328 O O . HIS A 1 169 ? -1.309 -0.071 -7.250 1.00 96.62 169 HIS A O 1
ATOM 1334 N N . HIS A 1 170 ? 0.387 -1.297 -8.048 1.00 94.44 170 HIS A N 1
ATOM 1335 C CA . HIS A 1 170 ? 0.770 -1.878 -6.763 1.00 94.44 170 HIS A CA 1
ATOM 1336 C C . HIS A 1 170 ? 1.123 -0.819 -5.696 1.00 94.44 170 HIS A C 1
ATOM 1338 O O . HIS A 1 170 ? 0.533 -0.889 -4.615 1.00 94.44 170 HIS A O 1
ATOM 1344 N N . PRO A 1 171 ? 1.949 0.213 -5.979 1.00 95.12 171 PRO A N 1
ATOM 1345 C CA . PRO A 1 171 ? 2.233 1.281 -5.014 1.00 95.12 171 PRO A CA 1
ATOM 1346 C C . PRO A 1 171 ? 0.967 2.016 -4.547 1.00 95.12 171 PRO A C 1
ATOM 1348 O O . PRO A 1 171 ? 0.808 2.348 -3.372 1.00 95.12 171 PRO A O 1
ATOM 1351 N N . LEU A 1 172 ? 0.018 2.243 -5.466 1.00 96.25 172 LEU A N 1
ATOM 1352 C CA . LEU A 1 172 ? -1.272 2.865 -5.152 1.00 96.25 172 LEU A CA 1
ATOM 1353 C C . LEU A 1 172 ? -2.132 1.956 -4.271 1.00 96.25 172 LEU A C 1
ATOM 1355 O O . LEU A 1 172 ? -2.719 2.421 -3.296 1.00 96.25 172 LEU A O 1
ATOM 1359 N N . ALA A 1 173 ? -2.196 0.662 -4.585 1.00 96.38 173 ALA A N 1
ATOM 1360 C CA . ALA A 1 173 ? -2.923 -0.302 -3.772 1.00 96.38 173 ALA A CA 1
ATOM 1361 C C . ALA A 1 173 ? -2.332 -0.392 -2.356 1.00 96.38 173 ALA A C 1
ATOM 1363 O O . ALA A 1 173 ? -3.080 -0.375 -1.380 1.00 96.38 173 ALA A O 1
ATOM 1364 N N . LEU A 1 174 ? -1.005 -0.393 -2.220 1.00 94.69 174 LEU A N 1
ATOM 1365 C CA . LEU A 1 174 ? -0.315 -0.375 -0.930 1.00 94.69 174 LEU A CA 1
ATOM 1366 C C . LEU A 1 174 ? -0.645 0.896 -0.116 1.00 94.69 174 LEU A C 1
ATOM 1368 O O . LEU A 1 174 ? -0.918 0.827 1.086 1.00 94.69 174 LEU A O 1
ATOM 1372 N N . ALA A 1 175 ? -0.704 2.055 -0.774 1.00 95.69 175 ALA A N 1
ATOM 1373 C CA . ALA A 1 175 ? -1.138 3.308 -0.161 1.00 95.69 175 ALA A CA 1
ATOM 1374 C C . ALA A 1 175 ? -2.602 3.231 0.324 1.00 95.69 175 ALA A C 1
ATOM 1376 O O . ALA A 1 175 ? -2.907 3.567 1.470 1.00 95.69 175 ALA A O 1
ATOM 1377 N N . VAL A 1 176 ? -3.521 2.719 -0.499 1.00 97.19 176 VAL A N 1
ATOM 1378 C CA . VAL A 1 176 ? -4.933 2.528 -0.112 1.00 97.19 176 VAL A CA 1
ATOM 1379 C C . VAL A 1 176 ? -5.067 1.540 1.050 1.00 97.19 176 VAL A C 1
ATOM 1381 O O . VAL A 1 176 ? -5.848 1.775 1.977 1.00 97.19 176 VAL A O 1
ATOM 1384 N N . PHE A 1 177 ? -4.265 0.473 1.053 1.00 96.44 177 PHE A N 1
ATOM 1385 C CA . PHE A 1 177 ? -4.168 -0.462 2.169 1.00 96.44 177 PHE A CA 1
ATOM 1386 C C . PHE A 1 177 ? -3.780 0.255 3.468 1.00 96.44 177 PHE A C 1
ATOM 1388 O O . PHE A 1 177 ? -4.414 0.023 4.496 1.00 96.44 177 PHE A O 1
ATOM 1395 N N . GLY A 1 178 ? -2.819 1.182 3.428 1.00 95.81 178 GLY A N 1
ATOM 1396 C CA . GLY A 1 178 ? -2.433 2.000 4.581 1.00 95.81 178 GLY A CA 1
ATOM 1397 C C . GLY A 1 178 ? -3.599 2.790 5.184 1.00 95.81 178 GLY A C 1
ATOM 1398 O O . GLY A 1 178 ? -3.822 2.757 6.401 1.00 95.81 178 GLY A O 1
ATOM 1399 N N . ILE A 1 179 ? -4.398 3.446 4.336 1.00 96.75 179 ILE A N 1
ATOM 1400 C CA . ILE A 1 179 ? -5.611 4.169 4.754 1.00 96.75 179 ILE A CA 1
ATOM 1401 C C . ILE A 1 179 ? -6.619 3.210 5.401 1.00 96.75 179 ILE A C 1
ATOM 1403 O O . ILE A 1 179 ? -7.179 3.514 6.457 1.00 96.75 179 ILE A O 1
ATOM 1407 N N . ALA A 1 180 ? -6.843 2.034 4.814 1.00 96.94 180 ALA A N 1
ATOM 1408 C CA . ALA A 1 180 ? -7.711 1.032 5.422 1.00 96.94 180 ALA A CA 1
ATOM 1409 C C . ALA A 1 180 ? -7.164 0.587 6.791 1.00 96.94 180 ALA A C 1
ATOM 1411 O O . ALA A 1 180 ? -7.909 0.523 7.769 1.00 96.94 180 ALA A O 1
ATOM 1412 N N . ASN A 1 181 ? -5.853 0.371 6.900 1.00 96.31 181 ASN A N 1
ATOM 1413 C CA . ASN A 1 181 ? -5.204 -0.123 8.109 1.00 96.31 181 ASN A CA 1
ATOM 1414 C C . ASN A 1 181 ? -5.346 0.817 9.307 1.00 96.31 181 ASN A C 1
ATOM 1416 O O . ASN A 1 181 ? -5.596 0.350 10.420 1.00 96.31 181 ASN A O 1
ATOM 1420 N N . VAL A 1 182 ? -5.248 2.138 9.115 1.00 96.62 182 VAL A N 1
ATOM 1421 C CA . VAL A 1 182 ? -5.478 3.086 10.222 1.00 96.62 182 VAL A CA 1
ATOM 1422 C C . VAL A 1 182 ? -6.919 3.027 10.732 1.00 96.62 182 VAL A C 1
ATOM 1424 O O . VAL A 1 182 ? -7.151 3.091 11.942 1.00 96.62 182 VAL A O 1
ATOM 1427 N N . LEU A 1 183 ? -7.894 2.820 9.844 1.00 97.00 183 LEU A N 1
ATOM 1428 C CA . LEU A 1 183 ? -9.295 2.655 10.230 1.00 97.00 183 LEU A CA 1
ATOM 1429 C C . LEU A 1 183 ? -9.529 1.315 10.939 1.00 97.00 183 LEU A C 1
ATOM 1431 O O . LEU A 1 183 ? -10.214 1.277 11.964 1.00 97.00 183 LEU A O 1
ATOM 1435 N N . LEU A 1 184 ? -8.904 0.235 10.462 1.00 97.06 184 LEU A N 1
ATOM 1436 C CA . LEU A 1 184 ? -8.916 -1.067 11.132 1.00 97.06 184 LEU A CA 1
ATOM 1437 C C . LEU A 1 184 ? -8.315 -0.980 12.533 1.00 97.06 184 LEU A C 1
ATOM 1439 O O . LEU A 1 184 ? -8.892 -1.516 13.476 1.00 97.06 184 LEU A O 1
ATOM 1443 N N . GLY A 1 185 ? -7.208 -0.254 12.698 1.00 96.06 185 GLY A N 1
ATOM 1444 C CA . GLY A 1 185 ? -6.609 0.016 14.001 1.00 96.06 185 GLY A CA 1
ATOM 1445 C C . GLY A 1 185 ? -7.571 0.754 14.932 1.00 96.06 185 GLY A C 1
ATOM 1446 O O . GLY A 1 185 ? -7.712 0.398 16.103 1.00 96.06 185 GLY A O 1
ATOM 1447 N N . LEU A 1 186 ? -8.298 1.748 14.417 1.00 95.81 186 LEU A N 1
ATOM 1448 C CA . LEU A 1 186 ? -9.294 2.478 15.198 1.00 95.81 186 LEU A CA 1
ATOM 1449 C C . LEU A 1 186 ? -10.448 1.561 15.646 1.00 95.81 186 LEU A C 1
ATOM 1451 O O . LEU A 1 186 ? -10.786 1.553 16.831 1.00 95.81 186 LEU A O 1
ATOM 1455 N N . LEU A 1 187 ? -10.991 0.727 14.755 1.00 95.75 187 LEU A N 1
ATOM 1456 C CA . LEU A 1 187 ? -12.044 -0.250 15.082 1.00 95.75 187 LEU A CA 1
ATOM 1457 C C . LEU A 1 187 ? -11.556 -1.327 16.061 1.00 95.75 187 LEU A C 1
ATOM 1459 O O . LEU A 1 187 ? -12.217 -1.625 17.056 1.00 95.75 187 LEU A O 1
ATOM 1463 N N . ALA A 1 188 ? -10.361 -1.868 15.831 1.00 96.06 188 ALA A N 1
ATOM 1464 C CA . ALA A 1 188 ? -9.717 -2.831 16.715 1.00 96.06 188 ALA A CA 1
ATOM 1465 C C . ALA A 1 188 ? -9.531 -2.265 18.127 1.00 96.06 188 ALA A C 1
ATOM 1467 O O . ALA A 1 188 ? -9.681 -2.985 19.119 1.00 96.06 188 ALA A O 1
ATOM 1468 N N . SER A 1 189 ? -9.218 -0.970 18.243 1.00 94.81 189 SER A N 1
ATOM 1469 C CA . SER A 1 189 ? -9.084 -0.311 19.541 1.00 94.81 189 SER A CA 1
ATOM 1470 C C . SER A 1 189 ? -10.396 -0.311 20.328 1.00 94.81 189 SER A C 1
ATOM 1472 O O . SER A 1 189 ? -10.361 -0.492 21.546 1.00 94.81 189 SER A O 1
ATOM 1474 N N . GLU A 1 190 ? -11.521 -0.167 19.624 1.00 95.19 190 GLU A N 1
ATOM 1475 C CA . GLU A 1 190 ? -12.868 -0.153 20.185 1.00 95.19 190 GLU A CA 1
ATOM 1476 C C . GLU A 1 190 ? -13.287 -1.532 20.665 1.00 95.19 190 GLU A C 1
ATOM 1478 O O . GLU A 1 190 ? -13.663 -1.723 21.823 1.00 95.19 190 GLU A O 1
ATOM 1483 N N . LEU A 1 191 ? -13.155 -2.509 19.767 1.00 94.94 191 LEU A N 1
ATOM 1484 C CA . LEU A 1 191 ? -13.588 -3.879 19.994 1.00 94.94 191 LEU A CA 1
ATOM 1485 C C . LEU A 1 191 ? -12.906 -4.489 21.223 1.00 94.94 191 LEU A C 1
ATOM 1487 O O . LEU A 1 191 ? -13.508 -5.264 21.955 1.00 94.94 191 LEU A O 1
ATOM 1491 N N . THR A 1 192 ? -11.658 -4.097 21.475 1.00 94.69 192 THR A N 1
ATOM 1492 C CA . THR A 1 192 ? -10.792 -4.697 22.497 1.00 94.69 192 THR A CA 1
ATOM 1493 C C . THR A 1 192 ? -10.717 -3.906 23.810 1.00 94.69 192 THR A C 1
ATOM 1495 O O . THR A 1 192 ? -9.859 -4.198 24.644 1.00 94.69 192 THR A O 1
ATOM 1498 N N . VAL A 1 193 ? -11.552 -2.880 24.011 1.00 92.69 193 VAL A N 1
ATOM 1499 C CA . VAL A 1 193 ? -11.448 -1.994 25.190 1.00 92.69 193 VAL A CA 1
ATOM 1500 C C . VAL A 1 193 ? -11.718 -2.709 26.527 1.00 92.69 193 VAL A C 1
ATOM 1502 O O . VAL A 1 193 ? -11.041 -2.386 27.506 1.00 92.69 193 VAL A O 1
ATOM 1505 N N . ASP A 1 194 ? -12.580 -3.730 26.539 1.00 91.62 194 ASP A N 1
ATOM 1506 C CA . ASP A 1 194 ? -12.960 -4.483 27.753 1.00 91.62 194 ASP A CA 1
ATOM 1507 C C . ASP A 1 194 ? -12.036 -5.674 28.053 1.00 91.62 194 ASP A C 1
ATOM 1509 O O . ASP A 1 194 ? -12.122 -6.294 29.109 1.00 91.62 194 ASP A O 1
ATOM 1513 N N . LEU A 1 195 ? -11.118 -6.011 27.142 1.00 91.75 195 LEU A N 1
ATOM 1514 C CA . LEU A 1 195 ? -10.209 -7.143 27.332 1.00 91.75 195 LEU A CA 1
ATOM 1515 C C . LEU A 1 195 ? -9.125 -6.815 28.363 1.00 91.75 195 LEU A C 1
ATOM 1517 O O . LEU A 1 195 ? -8.609 -5.694 28.403 1.00 91.75 195 LEU A O 1
ATOM 1521 N N . SER A 1 196 ? -8.671 -7.807 29.130 1.00 93.56 196 SER A N 1
ATOM 1522 C CA . SER A 1 196 ? -7.509 -7.642 30.014 1.00 93.56 196 SER A CA 1
ATOM 1523 C C . SER A 1 196 ? -6.276 -7.161 29.229 1.00 93.56 196 SER A C 1
ATOM 1525 O O . SER A 1 196 ? -6.117 -7.465 28.046 1.00 93.56 196 SER A O 1
ATOM 1527 N N . ASN A 1 197 ? -5.381 -6.391 29.860 1.00 86.44 197 ASN A N 1
ATOM 152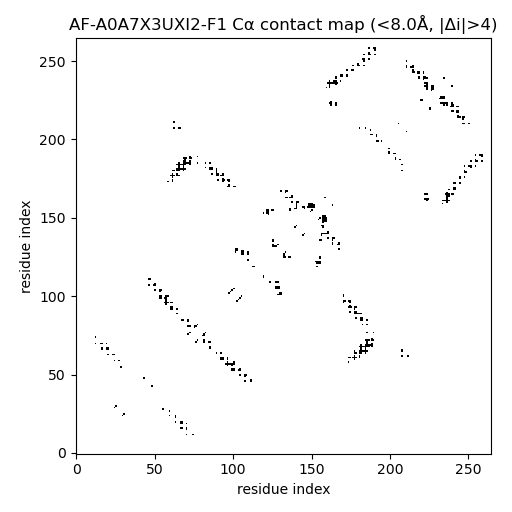8 C CA . ASN A 1 197 ? -4.258 -5.742 29.161 1.00 86.44 197 ASN A CA 1
ATOM 1529 C C . ASN A 1 197 ? -3.387 -6.716 28.346 1.00 86.44 197 ASN A C 1
ATOM 1531 O O . ASN A 1 197 ? -2.963 -6.379 27.238 1.00 86.44 197 ASN A O 1
ATOM 1535 N N . ARG A 1 198 ? -3.144 -7.925 28.873 1.00 87.44 198 ARG A N 1
ATOM 1536 C CA . ARG A 1 198 ? -2.353 -8.962 28.194 1.00 87.44 198 ARG A CA 1
ATOM 1537 C C . ARG A 1 198 ? -3.069 -9.475 26.944 1.00 87.44 198 ARG A C 1
ATOM 1539 O O . ARG A 1 198 ? -2.496 -9.423 25.861 1.00 87.44 198 ARG A O 1
ATOM 1546 N N . VAL A 1 199 ? -4.332 -9.883 27.080 1.00 90.44 199 VAL A N 1
ATOM 1547 C CA . VAL A 1 199 ? -5.146 -10.405 25.967 1.00 90.44 199 VAL A CA 1
ATOM 1548 C C . VAL A 1 199 ? -5.357 -9.330 24.902 1.00 90.44 199 VAL A C 1
ATOM 1550 O O . VAL A 1 199 ? -5.153 -9.574 23.717 1.00 90.44 199 VAL A O 1
ATOM 1553 N N . ARG A 1 200 ? -5.659 -8.099 25.324 1.00 90.31 200 ARG A N 1
ATOM 1554 C CA . ARG A 1 200 ? -5.825 -6.930 24.454 1.00 90.31 200 ARG A CA 1
ATOM 1555 C C . ARG A 1 200 ? -4.617 -6.698 23.549 1.00 90.31 200 ARG A C 1
ATOM 1557 O O . ARG A 1 200 ? -4.790 -6.442 22.361 1.00 90.31 200 ARG A O 1
ATOM 1564 N N . ARG A 1 201 ? -3.398 -6.766 24.099 1.00 85.25 201 ARG A N 1
ATOM 1565 C CA . ARG A 1 201 ? -2.160 -6.572 23.329 1.00 85.25 201 ARG A CA 1
ATOM 1566 C C . ARG A 1 201 ? -1.972 -7.685 22.301 1.00 85.25 201 ARG A C 1
ATOM 1568 O O . ARG A 1 201 ? -1.709 -7.374 21.144 1.00 85.25 201 ARG A O 1
ATOM 1575 N N . THR A 1 202 ? -2.146 -8.941 22.707 1.00 84.19 202 THR A N 1
ATOM 1576 C CA . THR A 1 202 ? -2.004 -10.099 21.814 1.00 84.19 202 THR A CA 1
ATOM 1577 C C . THR A 1 202 ? -3.012 -10.057 20.672 1.00 84.19 202 THR A C 1
ATOM 1579 O O . THR A 1 202 ? -2.620 -10.172 19.519 1.00 84.19 202 THR A O 1
ATOM 1582 N N . VAL A 1 203 ? -4.291 -9.804 20.967 1.00 90.88 203 VAL A N 1
ATOM 1583 C CA . VAL A 1 203 ? -5.355 -9.737 19.952 1.00 90.88 203 VAL A CA 1
ATOM 1584 C C . VAL A 1 203 ? -5.102 -8.598 18.961 1.00 90.88 203 VAL A C 1
ATOM 1586 O O . VAL A 1 203 ? -5.205 -8.795 17.755 1.00 90.88 203 VAL A O 1
ATOM 1589 N N . ARG A 1 204 ? -4.694 -7.413 19.438 1.00 91.75 204 ARG A N 1
ATOM 1590 C CA . ARG A 1 204 ? -4.340 -6.277 18.566 1.00 91.75 204 ARG A CA 1
ATOM 1591 C C . ARG A 1 204 ? -3.152 -6.578 17.656 1.00 91.75 204 ARG A C 1
ATOM 1593 O O . ARG A 1 204 ? -3.205 -6.235 16.481 1.00 91.75 204 ARG A O 1
ATOM 1600 N N . LEU A 1 205 ? -2.105 -7.213 18.186 1.00 85.19 205 LEU A N 1
ATOM 1601 C CA . LEU A 1 205 ? -0.957 -7.644 17.386 1.00 85.19 205 LEU A CA 1
ATOM 1602 C C . LEU A 1 205 ? -1.378 -8.681 16.343 1.00 85.19 205 LEU A C 1
ATOM 1604 O O . LEU A 1 205 ? -1.077 -8.500 15.171 1.00 85.19 205 LEU A O 1
ATOM 1608 N N . ALA A 1 206 ? -2.132 -9.707 16.743 1.00 88.81 206 ALA A N 1
ATOM 1609 C CA . ALA A 1 206 ? -2.609 -10.749 15.839 1.00 88.81 206 ALA A CA 1
ATOM 1610 C C . ALA A 1 206 ? -3.459 -10.177 14.694 1.00 88.81 206 ALA A C 1
ATOM 1612 O O . ALA A 1 206 ? -3.248 -10.542 13.544 1.00 88.81 206 ALA A O 1
ATOM 1613 N N . MET A 1 207 ? -4.366 -9.235 14.980 1.00 92.25 207 MET A N 1
ATOM 1614 C CA . MET A 1 207 ? -5.197 -8.601 13.949 1.00 92.25 207 MET A CA 1
ATOM 1615 C C . MET A 1 207 ? -4.382 -7.780 12.948 1.00 92.25 207 MET A C 1
ATOM 1617 O O . MET A 1 207 ? -4.653 -7.860 11.753 1.00 92.25 207 MET A O 1
ATOM 1621 N N . GLY A 1 208 ? -3.406 -6.994 13.412 1.00 89.00 208 GLY A N 1
ATOM 1622 C CA . GLY A 1 208 ? -2.590 -6.188 12.504 1.00 89.00 208 GLY A CA 1
ATOM 1623 C C . GLY A 1 208 ? -1.562 -7.027 11.729 1.00 89.00 208 GLY A C 1
ATOM 1624 O O . GLY A 1 208 ? -1.407 -6.831 10.530 1.00 89.00 208 GLY A O 1
ATOM 1625 N N . ILE A 1 209 ? -0.888 -7.987 12.385 1.00 86.62 209 ILE A N 1
ATOM 1626 C CA . ILE A 1 209 ? 0.149 -8.823 11.760 1.00 86.62 209 ILE A CA 1
ATOM 1627 C C . ILE A 1 209 ? -0.534 -9.785 10.799 1.00 86.62 209 ILE A C 1
ATOM 1629 O O . ILE A 1 209 ? -0.135 -9.876 9.647 1.00 86.62 209 ILE A O 1
ATOM 1633 N N . GLY A 1 210 ? -1.593 -10.460 11.252 1.00 87.81 210 GLY A N 1
ATOM 1634 C CA . GLY A 1 210 ? -2.365 -11.381 10.427 1.00 87.81 210 GLY A CA 1
ATOM 1635 C C . GLY A 1 210 ? -2.988 -10.686 9.221 1.00 87.81 210 GLY A C 1
ATOM 1636 O O . GLY A 1 210 ? -2.842 -11.181 8.109 1.00 87.81 210 GLY A O 1
ATOM 1637 N N . GLY A 1 211 ? -3.605 -9.512 9.412 1.00 90.19 211 GLY A N 1
ATOM 1638 C CA . GLY A 1 211 ? -4.145 -8.716 8.304 1.00 90.19 211 GLY A CA 1
ATOM 1639 C C . GLY A 1 211 ? -3.061 -8.274 7.318 1.00 90.19 211 GLY A C 1
ATOM 1640 O O . GLY A 1 211 ? -3.247 -8.370 6.107 1.00 90.19 211 GLY A O 1
ATOM 1641 N N . GLY A 1 212 ? -1.897 -7.862 7.829 1.00 89.12 212 GLY A N 1
ATOM 1642 C CA . GLY A 1 212 ? -0.767 -7.464 7.000 1.00 89.12 212 GLY A CA 1
ATOM 1643 C C . GLY A 1 212 ? -0.145 -8.612 6.200 1.00 89.12 212 GLY A C 1
ATOM 1644 O O . GLY A 1 212 ? 0.047 -8.486 4.994 1.00 89.12 212 GLY A O 1
ATOM 1645 N N . ILE A 1 213 ? 0.119 -9.749 6.846 1.00 89.25 213 ILE A N 1
ATOM 1646 C CA . ILE A 1 213 ? 0.630 -10.956 6.183 1.00 89.25 213 ILE A CA 1
ATOM 1647 C C . ILE A 1 213 ? -0.370 -11.444 5.137 1.00 89.25 213 ILE A C 1
ATOM 1649 O O . ILE A 1 213 ? 0.030 -11.739 4.016 1.00 89.25 213 ILE A O 1
ATOM 1653 N N . ALA A 1 214 ? -1.663 -11.496 5.471 1.00 93.25 214 ALA A N 1
ATOM 1654 C CA . ALA A 1 214 ? -2.694 -11.907 4.527 1.00 93.25 214 ALA A CA 1
ATOM 1655 C C . ALA A 1 214 ? -2.705 -11.002 3.287 1.00 93.25 214 ALA A C 1
ATOM 1657 O O . ALA A 1 214 ? -2.735 -11.513 2.171 1.00 93.25 214 ALA A O 1
ATOM 1658 N N . PHE A 1 215 ? -2.613 -9.679 3.467 1.00 93.31 215 PHE A N 1
ATOM 1659 C CA . PHE A 1 215 ? -2.498 -8.735 2.355 1.00 93.31 215 PHE A CA 1
ATOM 1660 C C . PHE A 1 215 ? -1.267 -9.016 1.480 1.00 93.31 215 PHE A C 1
ATOM 1662 O O . PHE A 1 215 ? -1.411 -9.149 0.268 1.00 93.31 215 PHE A O 1
ATOM 1669 N N . LEU A 1 216 ? -0.079 -9.172 2.077 1.00 89.75 216 LEU A N 1
ATOM 1670 C CA . LEU A 1 216 ? 1.160 -9.451 1.337 1.00 89.75 216 LEU A CA 1
ATOM 1671 C C . LEU A 1 216 ? 1.101 -10.780 0.577 1.00 89.75 216 LEU A C 1
ATOM 1673 O O . LEU A 1 216 ? 1.461 -10.836 -0.595 1.00 89.75 216 LEU A O 1
ATOM 1677 N N . VAL A 1 217 ? 0.599 -11.841 1.214 1.00 90.12 217 VAL A N 1
ATOM 1678 C CA . VAL A 1 217 ? 0.370 -13.132 0.551 1.00 90.12 217 VAL A CA 1
ATOM 1679 C C . VAL A 1 217 ? -0.614 -12.963 -0.604 1.00 90.12 217 VAL A C 1
ATOM 1681 O O . VAL A 1 217 ? -0.378 -13.489 -1.687 1.00 90.12 217 VAL A O 1
ATOM 1684 N N . GLY A 1 218 ? -1.679 -12.181 -0.409 1.00 92.19 218 GLY A N 1
ATOM 1685 C CA . GLY A 1 218 ? -2.625 -11.830 -1.462 1.00 92.19 218 GLY A CA 1
ATOM 1686 C C . GLY A 1 218 ? -1.947 -11.156 -2.654 1.00 92.19 218 GLY A C 1
ATOM 1687 O O . GLY A 1 218 ? -2.177 -11.571 -3.785 1.00 92.19 218 GLY A O 1
ATOM 1688 N N . VAL A 1 219 ? -1.079 -10.168 -2.413 1.00 90.31 219 VAL A N 1
ATOM 1689 C CA . VAL A 1 219 ? -0.296 -9.487 -3.460 1.00 90.31 219 VAL A CA 1
ATOM 1690 C C . VAL A 1 219 ? 0.594 -10.470 -4.219 1.00 90.31 219 VAL A C 1
ATOM 1692 O O . VAL A 1 219 ? 0.602 -10.453 -5.447 1.00 90.31 219 VAL A O 1
ATOM 1695 N N . VAL A 1 220 ? 1.309 -11.353 -3.515 1.00 88.56 220 VAL A N 1
ATOM 1696 C CA . VAL A 1 220 ? 2.192 -12.354 -4.138 1.00 88.56 220 VAL A CA 1
ATOM 1697 C C . VAL A 1 220 ? 1.391 -13.341 -4.993 1.00 88.56 220 VAL A C 1
ATOM 1699 O O . VAL A 1 220 ? 1.741 -13.578 -6.144 1.00 88.56 220 VAL A O 1
ATOM 1702 N N . VAL A 1 221 ? 0.283 -13.873 -4.472 1.00 88.75 221 VAL A N 1
ATOM 1703 C CA . VAL A 1 221 ? -0.568 -14.854 -5.173 1.00 88.75 221 VAL A CA 1
ATOM 1704 C C . VAL A 1 221 ? -1.299 -14.236 -6.370 1.00 88.75 221 VAL A C 1
ATOM 1706 O O . VAL A 1 221 ? -1.507 -14.899 -7.392 1.00 88.75 221 VAL A O 1
ATOM 1709 N N . ALA A 1 222 ? -1.717 -12.976 -6.248 1.00 90.69 222 ALA A N 1
ATOM 1710 C CA . ALA A 1 222 ? -2.425 -12.254 -7.299 1.00 90.69 222 ALA A CA 1
ATOM 1711 C C . ALA A 1 222 ? -1.474 -11.625 -8.334 1.00 90.69 222 ALA A C 1
ATOM 1713 O O . ALA A 1 222 ? -1.931 -11.220 -9.405 1.00 90.69 222 ALA A O 1
ATOM 1714 N N . SER A 1 223 ? -0.169 -11.568 -8.043 1.00 90.88 223 SER A N 1
ATOM 1715 C CA . SER A 1 223 ? 0.845 -11.024 -8.943 1.00 90.88 223 SER A CA 1
ATOM 1716 C C . SER A 1 223 ? 0.839 -11.749 -10.296 1.00 90.88 223 SER A C 1
ATOM 1718 O O . SER A 1 223 ? 0.794 -12.982 -10.342 1.00 90.88 223 SER A O 1
ATOM 1720 N N . PRO A 1 224 ? 0.928 -11.017 -11.421 1.00 89.94 224 PRO A N 1
ATOM 1721 C CA . PRO A 1 224 ? 1.070 -11.625 -12.740 1.00 89.94 224 PRO A CA 1
ATOM 1722 C C . PRO A 1 224 ? 2.464 -12.230 -12.978 1.00 89.94 224 PRO A C 1
ATOM 1724 O O . PRO A 1 224 ? 2.654 -12.897 -13.988 1.00 89.94 224 PRO A O 1
ATOM 1727 N N . VAL A 1 225 ? 3.429 -12.009 -12.076 1.00 87.31 225 VAL A N 1
ATOM 1728 C CA . VAL A 1 225 ? 4.821 -12.467 -12.224 1.00 87.31 225 VAL A CA 1
ATOM 1729 C C . VAL A 1 225 ? 4.941 -13.986 -12.102 1.00 87.31 225 VAL A C 1
ATOM 1731 O O . VAL A 1 225 ? 5.523 -14.618 -12.977 1.00 87.31 225 VAL A O 1
ATOM 1734 N N . GLU A 1 226 ? 4.375 -14.577 -11.049 1.00 84.94 226 GLU A N 1
ATOM 1735 C CA . GLU A 1 226 ? 4.513 -16.016 -10.776 1.00 84.94 226 GLU A CA 1
ATOM 1736 C C . GLU A 1 226 ? 3.883 -16.895 -11.876 1.00 84.94 226 GLU A C 1
ATOM 1738 O O . GLU A 1 226 ? 4.557 -17.798 -12.374 1.00 84.94 226 GLU A O 1
ATOM 1743 N N . PRO A 1 227 ? 2.640 -16.636 -12.340 1.00 81.31 227 PRO A N 1
ATOM 1744 C CA . PRO A 1 227 ? 2.072 -17.377 -13.464 1.00 81.31 227 PRO A CA 1
ATOM 1745 C C . PRO A 1 227 ? 2.904 -17.197 -14.738 1.00 81.31 227 PRO A C 1
ATOM 1747 O O . PRO A 1 227 ? 3.226 -18.175 -15.402 1.00 81.31 227 PRO A O 1
ATOM 1750 N N . PHE A 1 228 ? 3.358 -15.972 -15.026 1.00 84.56 228 PHE A N 1
ATOM 1751 C CA . PHE A 1 228 ? 4.195 -15.717 -16.194 1.00 84.56 228 PHE A CA 1
ATOM 1752 C C . PHE A 1 228 ? 5.496 -16.536 -16.174 1.00 84.56 228 PHE A C 1
ATOM 1754 O O . PHE A 1 228 ? 5.862 -17.119 -17.192 1.00 84.56 228 PHE A O 1
ATOM 1761 N N . LEU A 1 229 ? 6.168 -16.630 -15.021 1.00 84.25 229 LEU A N 1
ATOM 1762 C CA . LEU A 1 229 ? 7.374 -17.448 -14.858 1.00 84.25 229 LEU A CA 1
ATOM 1763 C C . LEU A 1 229 ? 7.103 -18.952 -14.993 1.00 84.25 229 LEU A C 1
ATOM 1765 O O . LEU A 1 229 ? 7.969 -19.687 -15.464 1.00 84.25 229 LEU A O 1
ATOM 1769 N N . ARG A 1 230 ? 5.923 -19.417 -14.570 1.00 83.12 230 ARG A N 1
ATOM 1770 C CA . ARG A 1 230 ? 5.578 -20.841 -14.549 1.00 83.12 230 ARG A CA 1
ATOM 1771 C C . ARG A 1 230 ? 5.114 -21.375 -15.902 1.00 83.12 230 ARG A C 1
ATOM 1773 O O . ARG A 1 230 ? 5.519 -22.468 -16.286 1.00 83.12 230 ARG A O 1
ATOM 1780 N N . ASP A 1 231 ? 4.219 -20.662 -16.576 1.00 83.00 231 ASP A N 1
ATOM 1781 C CA . ASP A 1 231 ? 3.530 -21.153 -17.778 1.00 83.00 231 ASP A CA 1
ATOM 1782 C C . ASP A 1 231 ? 3.317 -20.078 -18.860 1.00 83.00 231 ASP A C 1
ATOM 1784 O O . ASP A 1 231 ? 2.650 -20.329 -19.863 1.00 83.00 231 ASP A O 1
ATOM 1788 N N . GLY A 1 232 ? 3.890 -18.881 -18.688 1.00 80.94 232 GLY A N 1
ATOM 1789 C CA . GLY A 1 232 ? 3.741 -17.769 -19.627 1.00 80.94 232 GLY A CA 1
ATOM 1790 C C . GLY A 1 232 ? 2.371 -17.087 -19.579 1.00 80.94 232 GLY A C 1
ATOM 1791 O O . GLY A 1 232 ? 2.113 -16.189 -20.385 1.00 80.94 232 GLY A O 1
ATOM 1792 N N . THR A 1 233 ? 1.482 -17.465 -18.651 1.00 85.31 233 THR A N 1
ATOM 1793 C CA . THR A 1 233 ? 0.153 -16.851 -18.558 1.00 85.31 233 THR A CA 1
ATOM 1794 C C . THR A 1 233 ? 0.223 -15.413 -18.051 1.00 85.31 233 THR A C 1
ATOM 1796 O O . THR A 1 233 ? 0.906 -15.076 -17.084 1.00 85.31 233 THR A O 1
ATOM 1799 N N . MET A 1 234 ? -0.543 -14.532 -18.697 1.00 82.50 234 MET A N 1
ATOM 1800 C CA . MET A 1 234 ? -0.603 -13.112 -18.359 1.00 82.50 234 MET A CA 1
ATOM 1801 C C . MET A 1 234 ? -1.908 -12.776 -17.641 1.00 82.50 234 MET A C 1
ATOM 1803 O O . MET A 1 234 ? -2.893 -12.383 -18.267 1.00 82.50 234 MET A O 1
ATOM 1807 N N . ARG A 1 235 ? -1.924 -12.906 -16.310 1.00 87.94 235 ARG A N 1
ATOM 1808 C CA . ARG A 1 235 ? -3.069 -12.445 -15.507 1.00 87.94 235 ARG A CA 1
ATOM 1809 C C . ARG A 1 235 ? -3.214 -10.917 -15.580 1.00 87.94 235 ARG A C 1
ATOM 1811 O O . ARG A 1 235 ? -2.204 -10.232 -15.737 1.00 87.94 235 ARG A O 1
ATOM 1818 N N . PRO A 1 236 ? -4.428 -10.358 -15.425 1.00 92.88 236 PRO A N 1
ATOM 1819 C CA . PRO A 1 236 ? -4.623 -8.911 -15.462 1.00 92.88 236 PRO A CA 1
ATOM 1820 C C . PRO A 1 236 ? -3.842 -8.212 -14.341 1.00 92.88 236 PRO A C 1
ATOM 1822 O O . PRO A 1 236 ? -4.136 -8.401 -13.159 1.00 92.88 236 PRO A O 1
ATOM 1825 N N . GLY A 1 237 ? -2.869 -7.374 -14.707 1.00 91.88 237 GLY A N 1
ATOM 1826 C CA . GLY A 1 237 ? -1.984 -6.710 -13.741 1.00 91.88 237 GLY A CA 1
ATOM 1827 C C . GLY A 1 237 ? -2.712 -5.798 -12.759 1.00 91.88 237 GLY A C 1
ATOM 1828 O O . GLY A 1 237 ? -2.412 -5.786 -11.567 1.00 91.88 237 GLY A O 1
ATOM 1829 N N . ILE A 1 238 ? -3.726 -5.086 -13.257 1.00 96.31 238 ILE A N 1
ATOM 1830 C CA . ILE A 1 238 ? -4.595 -4.222 -12.450 1.00 96.31 238 ILE A CA 1
ATOM 1831 C C . ILE A 1 238 ? -5.312 -5.061 -11.385 1.00 96.31 238 ILE A C 1
ATOM 1833 O O . ILE A 1 238 ? -5.238 -4.748 -10.200 1.00 96.31 238 ILE A O 1
ATOM 1837 N N . ALA A 1 239 ? -5.949 -6.170 -11.773 1.00 94.56 239 ALA A N 1
ATOM 1838 C CA . ALA A 1 239 ? -6.625 -7.043 -10.814 1.00 94.56 239 ALA A CA 1
ATOM 1839 C C . ALA A 1 239 ? -5.640 -7.597 -9.771 1.00 94.56 239 ALA A C 1
ATOM 1841 O O . ALA A 1 239 ? -5.946 -7.586 -8.581 1.00 94.56 239 ALA A O 1
ATOM 1842 N N . GLY A 1 240 ? -4.436 -7.991 -10.200 1.00 93.62 240 GLY A N 1
ATOM 1843 C CA . GLY A 1 240 ? -3.374 -8.460 -9.309 1.00 93.62 240 GLY A CA 1
ATOM 1844 C C . GLY A 1 240 ? -2.954 -7.449 -8.237 1.00 93.62 240 GLY A C 1
ATOM 1845 O O . GLY A 1 240 ? -2.610 -7.840 -7.125 1.00 93.62 240 GLY A O 1
ATOM 1846 N N . ALA A 1 241 ? -3.016 -6.150 -8.546 1.00 95.56 241 ALA A N 1
ATOM 1847 C CA . ALA A 1 241 ? -2.693 -5.084 -7.600 1.00 95.56 241 ALA A CA 1
ATOM 1848 C C . ALA A 1 241 ? -3.855 -4.769 -6.640 1.00 95.56 241 ALA A C 1
ATOM 1850 O O . ALA A 1 241 ? -3.628 -4.569 -5.449 1.00 95.56 241 ALA A O 1
ATOM 1851 N N . TRP A 1 242 ? -5.099 -4.731 -7.133 1.00 97.69 242 TRP A N 1
ATOM 1852 C CA . TRP A 1 242 ? -6.252 -4.253 -6.354 1.00 97.69 242 TRP A CA 1
ATOM 1853 C C . TRP A 1 242 ? -7.001 -5.348 -5.583 1.00 97.69 242 TRP A C 1
ATOM 1855 O O . TRP A 1 242 ? -7.518 -5.070 -4.502 1.00 97.69 242 TRP A O 1
ATOM 1865 N N . LEU A 1 243 ? -7.062 -6.588 -6.082 1.00 96.69 243 LEU A N 1
ATOM 1866 C CA . LEU A 1 243 ? -7.775 -7.689 -5.409 1.00 96.69 243 LEU A CA 1
ATOM 1867 C C . LEU A 1 243 ? -7.324 -7.950 -3.959 1.00 96.69 243 LEU A C 1
ATOM 1869 O O . LEU A 1 243 ? -8.192 -8.210 -3.122 1.00 96.69 243 LEU A O 1
ATOM 1873 N N . PRO A 1 244 ? -6.029 -7.838 -3.598 1.00 96.81 244 PRO A N 1
ATOM 1874 C CA . PRO A 1 244 ? -5.589 -7.995 -2.211 1.00 96.81 244 PRO A CA 1
ATOM 1875 C C . PRO A 1 244 ? -6.264 -7.028 -1.225 1.00 96.81 244 PRO A C 1
ATOM 1877 O O . PRO A 1 244 ? -6.381 -7.344 -0.042 1.00 96.81 244 PRO A O 1
ATOM 1880 N N . LEU A 1 245 ? -6.789 -5.885 -1.690 1.00 97.38 245 LEU A N 1
ATOM 1881 C CA . LEU A 1 245 ? -7.538 -4.942 -0.851 1.00 97.38 245 LEU A CA 1
ATOM 1882 C C . LEU A 1 245 ? -8.884 -5.487 -0.365 1.00 97.38 245 LEU A C 1
ATOM 1884 O O . LEU A 1 245 ? -9.447 -4.946 0.584 1.00 97.38 245 LEU A O 1
ATOM 1888 N N . LEU A 1 246 ? -9.386 -6.587 -0.927 1.00 97.56 246 LEU A N 1
ATOM 1889 C CA . LEU A 1 246 ? -10.549 -7.272 -0.364 1.00 97.56 246 LEU A CA 1
ATOM 1890 C C . LEU A 1 246 ? -10.284 -7.752 1.071 1.00 97.56 246 LEU A C 1
ATOM 1892 O O . LEU A 1 246 ? -11.201 -7.763 1.886 1.00 97.56 246 LEU A O 1
ATOM 1896 N N . ILE A 1 247 ? -9.034 -8.072 1.417 1.00 96.62 247 ILE A N 1
ATOM 1897 C CA . ILE A 1 247 ? -8.643 -8.559 2.746 1.00 96.62 247 ILE A CA 1
ATOM 1898 C C . ILE A 1 247 ? -8.912 -7.519 3.846 1.00 96.62 247 ILE A C 1
ATOM 1900 O O . ILE A 1 247 ? -9.711 -7.810 4.742 1.00 96.62 247 ILE A O 1
ATOM 1904 N N . PRO A 1 248 ? -8.328 -6.301 3.811 1.00 96.75 248 PRO A N 1
ATOM 1905 C CA . PRO A 1 248 ? -8.620 -5.283 4.818 1.00 96.75 248 PRO A CA 1
ATOM 1906 C C . PRO A 1 248 ? -10.089 -4.833 4.787 1.00 96.75 248 PRO A C 1
ATOM 1908 O O . PRO A 1 248 ? -10.629 -4.472 5.831 1.00 96.75 248 PRO A O 1
ATOM 1911 N N . LEU A 1 249 ? -10.765 -4.880 3.632 1.00 97.31 249 LEU A N 1
ATOM 1912 C CA . LEU A 1 249 ? -12.188 -4.539 3.536 1.00 97.31 249 LEU A CA 1
ATOM 1913 C C . LEU A 1 249 ? -13.065 -5.561 4.268 1.00 97.31 249 LEU A C 1
ATOM 1915 O O . LEU A 1 249 ? -13.875 -5.176 5.111 1.00 97.31 249 LEU A O 1
ATOM 1919 N N . ILE A 1 250 ? -12.864 -6.858 4.017 1.00 97.88 250 ILE A N 1
ATOM 1920 C CA . ILE A 1 250 ? -13.564 -7.944 4.717 1.00 97.88 250 ILE A CA 1
ATOM 1921 C C . ILE A 1 250 ? -13.258 -7.881 6.215 1.00 97.88 250 ILE A C 1
ATOM 1923 O O . ILE A 1 250 ? -14.177 -7.934 7.033 1.00 97.88 250 ILE A O 1
ATOM 1927 N N . GLN A 1 251 ? -11.989 -7.687 6.591 1.00 96.75 251 GLN A N 1
ATOM 1928 C CA . GLN A 1 251 ? -11.602 -7.505 7.991 1.00 96.75 251 GLN A CA 1
ATOM 1929 C C . GLN A 1 251 ? -12.341 -6.318 8.626 1.00 96.75 251 GLN A C 1
ATOM 1931 O O . GLN A 1 251 ? -12.844 -6.429 9.745 1.00 96.75 251 GLN A O 1
ATOM 1936 N N . GLY A 1 252 ? -12.463 -5.198 7.912 1.00 96.81 252 GLY A N 1
ATOM 1937 C CA . GLY A 1 252 ? -13.193 -4.016 8.364 1.00 96.81 252 GLY A CA 1
ATOM 1938 C C . GLY A 1 252 ? -14.681 -4.272 8.564 1.00 96.81 252 GLY A C 1
ATOM 1939 O O . GLY A 1 252 ? -15.226 -3.872 9.593 1.00 96.81 252 GLY A O 1
ATOM 1940 N N . LEU A 1 253 ? -15.323 -4.988 7.637 1.00 97.50 253 LEU A N 1
ATOM 1941 C CA . LEU A 1 253 ? -16.726 -5.395 7.751 1.00 97.50 253 LEU A CA 1
ATOM 1942 C C . LEU A 1 253 ? -16.952 -6.290 8.974 1.00 97.50 253 LEU A C 1
ATOM 1944 O O . LEU A 1 253 ? -17.863 -6.030 9.760 1.00 97.50 253 LEU A O 1
ATOM 1948 N N . VAL A 1 254 ? -16.087 -7.286 9.184 1.00 97.25 254 VAL A N 1
ATOM 1949 C CA . VAL A 1 254 ? -16.153 -8.183 10.347 1.00 97.25 254 VAL A CA 1
ATOM 1950 C C . VAL A 1 254 ? -15.966 -7.401 11.648 1.00 97.25 254 VAL A C 1
ATOM 1952 O O . VAL A 1 254 ? -16.782 -7.523 12.561 1.00 97.25 254 VAL A O 1
ATOM 1955 N N . LEU A 1 255 ? -14.943 -6.544 11.740 1.00 95.81 255 LEU A N 1
ATOM 1956 C CA . LEU A 1 255 ? -14.713 -5.721 12.931 1.00 95.81 255 LEU A CA 1
ATOM 1957 C C . LEU A 1 255 ? -15.886 -4.778 13.200 1.00 95.81 255 LEU A C 1
ATOM 1959 O O . LEU A 1 255 ? -16.319 -4.645 14.345 1.00 95.81 255 LEU A O 1
ATOM 1963 N N . ARG A 1 256 ? -16.429 -4.146 12.156 1.00 96.00 256 ARG A N 1
ATOM 1964 C CA . ARG A 1 256 ? -17.585 -3.258 12.274 1.00 96.00 256 ARG A CA 1
ATOM 1965 C C . ARG A 1 256 ? -18.818 -4.009 12.762 1.00 96.00 256 ARG A C 1
ATOM 1967 O O . ARG A 1 256 ? -19.497 -3.506 13.653 1.00 96.00 256 ARG A O 1
ATOM 1974 N N . TYR A 1 257 ? -19.090 -5.194 12.222 1.00 97.00 257 TYR A N 1
ATOM 1975 C CA . TYR A 1 257 ? -20.183 -6.054 12.672 1.00 97.00 257 TYR A CA 1
ATOM 1976 C C . TYR A 1 257 ? -20.045 -6.401 14.161 1.00 97.00 257 TYR A C 1
ATOM 1978 O O . TYR A 1 257 ? -20.984 -6.191 14.927 1.00 97.00 257 TYR A O 1
ATOM 1986 N N . LEU A 1 258 ? -18.860 -6.840 14.596 1.00 96.06 258 LEU A N 1
ATOM 1987 C CA . LEU A 1 258 ? -18.600 -7.195 15.995 1.00 96.06 258 LEU A CA 1
ATOM 1988 C C . LEU A 1 258 ? -18.736 -5.994 16.944 1.00 96.06 258 LEU A C 1
ATOM 1990 O O . LEU A 1 258 ? -19.302 -6.127 18.029 1.00 96.06 258 LEU A O 1
ATOM 1994 N N . VAL A 1 259 ? -18.258 -4.816 16.532 1.00 93.69 259 VAL A N 1
ATOM 1995 C CA . VAL A 1 259 ? -18.414 -3.568 17.295 1.00 93.69 259 VAL A CA 1
ATOM 1996 C C . VAL A 1 259 ? -19.888 -3.185 17.432 1.00 93.69 259 VAL A C 1
ATOM 1998 O O . VAL A 1 259 ? -20.338 -2.883 18.534 1.00 93.69 259 VAL A O 1
ATOM 2001 N N . THR A 1 260 ? -20.653 -3.219 16.337 1.00 93.06 260 THR A N 1
ATOM 2002 C CA . THR A 1 260 ? -22.089 -2.905 16.354 1.00 93.06 260 THR A CA 1
ATOM 2003 C C . THR A 1 260 ? -22.845 -3.885 17.244 1.00 93.06 260 THR A C 1
ATOM 2005 O O . THR A 1 260 ? -23.612 -3.455 18.100 1.00 93.06 260 THR A O 1
ATOM 2008 N N . ARG A 1 261 ? -22.576 -5.190 17.111 1.00 94.50 261 ARG A N 1
ATOM 2009 C CA . ARG A 1 261 ? -23.212 -6.222 17.936 1.00 94.50 261 ARG A CA 1
ATOM 2010 C C . ARG A 1 261 ? -22.977 -5.985 19.426 1.00 94.50 261 ARG A C 1
ATOM 2012 O O . ARG A 1 261 ? -23.919 -6.080 20.189 1.00 94.50 261 ARG A O 1
ATOM 2019 N N . ARG A 1 262 ? -21.760 -5.616 19.833 1.00 91.75 262 ARG A N 1
ATOM 2020 C CA . ARG A 1 262 ? -21.434 -5.319 21.240 1.00 91.75 262 ARG A CA 1
ATOM 2021 C C . ARG A 1 262 ? -22.097 -4.041 21.777 1.00 91.75 262 ARG A C 1
ATOM 2023 O O . ARG A 1 262 ? -22.250 -3.909 22.984 1.00 91.75 262 ARG A O 1
ATOM 2030 N N . ARG A 1 263 ? -22.428 -3.070 20.917 1.00 88.25 263 ARG A N 1
ATOM 2031 C CA . ARG A 1 263 ? -23.084 -1.816 21.335 1.00 88.25 263 ARG A CA 1
ATOM 2032 C C . ARG A 1 263 ? -24.598 -1.959 21.515 1.00 88.25 263 ARG A C 1
ATOM 2034 O O . ARG A 1 263 ? -25.166 -1.182 22.274 1.00 88.25 263 ARG A O 1
ATOM 2041 N N . TYR A 1 264 ? -25.233 -2.874 20.781 1.00 87.69 264 TYR A N 1
ATOM 2042 C CA . TYR A 1 264 ? -26.696 -2.956 20.671 1.00 87.69 264 TYR A CA 1
ATOM 2043 C C . TYR A 1 264 ? -27.299 -4.312 21.064 1.00 87.69 264 TYR A C 1
ATOM 2045 O O . TYR A 1 264 ? -28.521 -4.430 21.065 1.00 87.69 264 TYR A O 1
ATOM 2053 N N . GLY A 1 265 ? -26.477 -5.321 21.353 1.00 72.56 265 GLY A N 1
ATOM 2054 C CA . GLY A 1 265 ? -26.903 -6.626 21.863 1.00 72.56 265 GLY A CA 1
ATOM 2055 C C . GLY A 1 265 ? -26.324 -6.873 23.240 1.00 72.56 265 GLY A C 1
ATOM 2056 O O . GLY A 1 265 ? -27.068 -7.429 24.069 1.00 72.56 265 GLY A O 1
#

Nearest PDB structures (foldseek):
  8rql-assembly1_R  TM=2.220E-01  e=7.554E+00  Homo sapiens

Sequence (265 aa):
MTTTQRRWKPVGWAGACFRAVAPWLLLLVGGKVILTQVWTPLAPSLTRWLWLIVDDLALVLPFLLFAVGLALGRVLGHSARAFRVAIFAGVSVSILSYSLDAWVEPGIEDRILAARGAETIDTRRFGTQTPVGILRNLDFVQTNPPPRYSLQTSSPQEFPPNVLLWRLHHPLALAVFGIANVLLGLLASELTVDLSNRVRRTVRLAMGIGGGIAFLVGVVVASPVEPFLRDGTMRPGIAGAWLPLLIPLIQGLVLRYLVTRRRYG